Protein AF-A0A0F0FS37-F1 (afdb_monomer)

Nearest PDB structures (foldseek):
  2qpq-assembly3_C  TM=8.243E-01  e=5.360E-07  Bordetella pertussis
  2qpq-assembly2_B  TM=7.880E-01  e=6.839E-07  Bordetella pertussis
  8hk9-assembly2_A  TM=8.208E-01  e=1.705E-06  Piscinibacter sakaiensis
  5oku-assembly1_A  TM=5.698E-01  e=1.792E-07  Rhodopseudomonas palustris CGA009
  7ndr-assembly1_E  TM=8.354E-01  e=5.825E-05  Comamonas sp.

Secondary structure (DSSP, 8-state):
--------------------------------S-SSPEEEEESS-TTSHHHHHHHHHHHHHHHHHSS-EEEEE-TT-HHHHHHHHHHTTS-SEE---HHHHHHHHHTTSS----B-SSS--TT-TTSPBTTTTT-TT------------TT--HHHHHHHHHHHHHHHHSHHHHHHHHHTT-------HHHHHHHHHHHHHHHHHHHHHHT----

Solvent-accessible surface area (backbone atoms only — not comparable to full-atom values): 13361 Å² total; per-residue (Å²): 134,92,84,88,85,80,89,81,86,86,85,89,86,83,90,79,92,79,87,88,79,92,68,82,72,72,72,75,70,73,72,66,65,64,88,62,69,45,35,32,43,32,30,36,56,68,44,36,74,69,37,53,53,46,49,58,48,25,56,55,46,24,72,74,50,76,40,57,47,46,74,44,65,38,62,87,49,36,71,68,48,39,51,50,34,38,61,72,61,79,23,76,43,67,86,71,59,61,56,76,46,44,66,42,38,77,69,70,61,43,80,88,90,50,39,47,32,76,59,61,45,89,72,41,69,88,45,54,18,43,23,80,74,77,39,76,87,43,59,58,72,93,84,85,84,90,84,75,66,92,84,61,55,67,70,59,53,50,53,52,49,53,54,50,54,55,49,63,66,36,66,67,54,44,49,52,35,40,75,49,57,44,80,87,80,89,72,53,74,68,57,49,52,50,48,53,54,53,50,53,52,52,51,55,49,52,30,62,76,68,69,39,50,90,127

Structure (mmCIF, N/CA/C/O backbone):
data_AF-A0A0F0FS37-F1
#
_entry.id   AF-A0A0F0FS37-F1
#
loop_
_atom_site.group_PDB
_atom_site.id
_atom_site.type_symbol
_atom_site.label_atom_id
_atom_site.label_alt_id
_atom_site.label_comp_id
_atom_site.label_asym_id
_atom_site.label_entity_id
_atom_site.label_seq_id
_atom_site.pdbx_PDB_ins_code
_atom_site.Cartn_x
_atom_site.Cartn_y
_atom_site.Cartn_z
_atom_site.occupancy
_atom_site.B_iso_or_equiv
_atom_site.auth_seq_id
_atom_site.auth_comp_id
_atom_site.auth_asym_id
_atom_site.auth_atom_id
_atom_site.pdbx_PDB_model_num
ATOM 1 N N . MET A 1 1 ? -53.326 9.646 -4.430 1.00 34.78 1 MET A N 1
ATOM 2 C CA . MET A 1 1 ? -51.955 9.523 -4.980 1.00 34.78 1 MET A CA 1
ATOM 3 C C . MET A 1 1 ? -51.334 10.909 -5.102 1.00 34.78 1 MET A C 1
ATOM 5 O O . MET A 1 1 ? -51.936 11.754 -5.740 1.00 34.78 1 MET A O 1
ATOM 9 N N . LYS A 1 2 ? -50.158 11.092 -4.477 1.00 40.44 2 LYS A N 1
ATOM 10 C CA . LYS A 1 2 ? -49.139 12.152 -4.655 1.00 40.44 2 LYS A CA 1
ATOM 11 C C . LYS A 1 2 ? -49.605 13.616 -4.756 1.00 40.44 2 LYS A C 1
ATOM 13 O O . LYS A 1 2 ? -50.065 14.031 -5.812 1.00 40.44 2 LYS A O 1
ATOM 18 N N . ARG A 1 3 ? -49.244 14.432 -3.753 1.00 29.77 3 ARG A N 1
ATOM 19 C CA . ARG A 1 3 ? -48.526 15.714 -3.945 1.00 29.77 3 ARG A CA 1
ATOM 20 C C . ARG A 1 3 ? -47.934 16.248 -2.619 1.00 29.77 3 ARG A C 1
ATOM 22 O O . ARG A 1 3 ? -48.368 15.803 -1.563 1.00 29.77 3 ARG A O 1
ATOM 29 N N . PRO A 1 4 ? -46.868 17.068 -2.702 1.00 49.66 4 PRO A N 1
ATOM 30 C CA . PRO A 1 4 ? -45.777 17.177 -1.723 1.00 49.66 4 PRO A CA 1
ATOM 31 C C . PRO A 1 4 ? -45.974 18.349 -0.749 1.00 49.66 4 PRO A C 1
ATOM 33 O O . PRO A 1 4 ? -46.954 19.081 -0.869 1.00 49.66 4 PRO A O 1
ATOM 36 N N . PRO A 1 5 ? -44.963 18.640 0.087 1.00 39.09 5 PRO A N 1
ATOM 37 C CA . PRO A 1 5 ? -44.646 20.044 0.308 1.00 39.09 5 PRO A CA 1
ATOM 38 C C . PRO A 1 5 ? -43.151 20.341 0.147 1.00 39.09 5 PRO A C 1
ATOM 40 O O . PRO A 1 5 ? -42.279 19.607 0.610 1.00 39.09 5 PRO A O 1
ATOM 43 N N . ARG A 1 6 ? -42.862 21.466 -0.512 1.00 35.12 6 ARG A N 1
ATOM 44 C CA . ARG A 1 6 ? -41.609 22.200 -0.349 1.00 35.12 6 ARG A CA 1
ATOM 45 C C . ARG A 1 6 ? -41.921 23.499 0.386 1.00 35.12 6 ARG A C 1
ATOM 47 O O . ARG A 1 6 ? -42.798 24.247 -0.037 1.00 35.12 6 ARG A O 1
ATOM 54 N N . LEU A 1 7 ? -41.181 23.663 1.482 1.00 43.81 7 LEU A N 1
ATOM 55 C CA . LEU A 1 7 ? -40.885 24.856 2.276 1.00 43.81 7 LEU A CA 1
ATOM 56 C C . LEU A 1 7 ? -41.163 26.188 1.586 1.00 43.81 7 LEU A C 1
ATOM 58 O O . LEU A 1 7 ? -40.690 26.358 0.470 1.00 43.81 7 LEU A O 1
ATOM 62 N N . HIS A 1 8 ? -41.720 27.143 2.338 1.00 31.73 8 HIS A N 1
ATOM 63 C CA . HIS A 1 8 ? -41.269 28.540 2.374 1.00 31.73 8 HIS A CA 1
ATOM 64 C C . HIS A 1 8 ? -41.625 29.176 3.737 1.00 31.73 8 HIS A C 1
ATOM 66 O O . HIS A 1 8 ? -42.778 29.112 4.146 1.00 31.73 8 HIS A O 1
ATOM 72 N N . SER A 1 9 ? -40.615 29.810 4.358 1.00 32.06 9 SER A N 1
ATOM 73 C CA . SER A 1 9 ? -40.689 31.084 5.116 1.00 32.06 9 SER A CA 1
ATOM 74 C C . SER A 1 9 ? -41.426 31.074 6.476 1.00 32.06 9 SER A C 1
ATOM 76 O O . SER A 1 9 ? -42.621 30.840 6.520 1.00 32.06 9 SER A O 1
ATOM 78 N N . LEU A 1 10 ? -40.783 31.209 7.648 1.00 29.86 10 LEU A N 1
ATOM 79 C CA . LEU A 1 10 ? -40.004 32.319 8.256 1.00 29.86 10 LEU A CA 1
ATOM 80 C C . LEU A 1 10 ? -40.805 32.995 9.397 1.00 29.86 10 LEU A C 1
ATOM 82 O O . LEU A 1 10 ? -41.924 33.437 9.173 1.00 29.86 10 LEU A O 1
ATOM 86 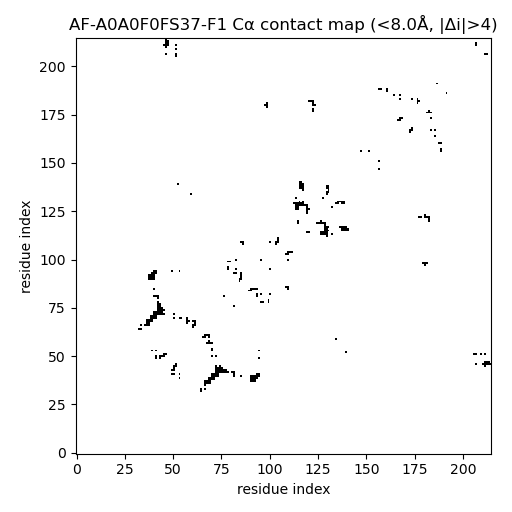N N . LEU A 1 11 ? -40.125 33.156 10.547 1.00 29.52 11 LEU A N 1
ATOM 87 C CA . LEU A 1 11 ? -40.312 34.141 11.641 1.00 29.52 11 LEU A CA 1
ATOM 88 C C . LEU A 1 11 ? -41.424 33.861 12.684 1.00 29.52 11 LEU A C 1
ATOM 90 O O . LEU A 1 11 ? -42.605 33.897 12.380 1.00 29.52 11 LEU A O 1
ATOM 94 N N . VAL A 1 12 ? -41.064 33.393 13.893 1.00 28.39 12 VAL A N 1
ATOM 95 C CA . VAL A 1 12 ? -40.692 34.159 15.119 1.00 28.39 12 VAL A CA 1
ATOM 96 C C . VAL A 1 12 ? -41.909 34.774 15.827 1.00 28.39 12 VAL A C 1
ATOM 98 O O . VAL A 1 12 ? -42.513 35.689 15.288 1.00 28.39 12 VAL A O 1
ATOM 101 N N . SER A 1 13 ? -42.209 34.334 17.062 1.00 29.98 13 SER A N 1
ATOM 102 C CA . SER A 1 13 ? -42.226 35.198 18.266 1.00 29.98 13 SER A CA 1
ATOM 103 C C . SER A 1 13 ? -42.813 34.511 19.519 1.00 29.98 13 SER A C 1
ATOM 105 O O . SER A 1 13 ? -43.893 33.932 19.478 1.00 29.98 13 SER A O 1
ATOM 107 N N . ALA A 1 14 ? -42.091 34.710 20.628 1.00 30.70 14 ALA A N 1
ATOM 108 C CA . ALA A 1 14 ? -42.533 34.865 22.020 1.00 30.70 14 ALA A CA 1
ATOM 109 C C . ALA A 1 14 ? -42.954 33.653 22.886 1.00 30.70 14 ALA A C 1
ATOM 111 O O . ALA A 1 14 ? -44.056 33.120 22.820 1.00 30.70 14 ALA A O 1
ATOM 112 N N . CYS A 1 15 ? -42.036 33.357 23.814 1.00 28.25 15 CYS A N 1
ATOM 113 C CA . CYS A 1 15 ? -42.159 32.697 25.111 1.00 28.25 15 CYS A CA 1
ATOM 114 C C . CYS A 1 15 ? -43.505 32.832 25.848 1.00 28.25 15 CYS A C 1
ATOM 116 O O . CYS A 1 15 ? -43.984 33.939 26.083 1.00 28.25 15 CYS A O 1
ATOM 118 N N . ALA A 1 16 ? -43.953 31.719 26.431 1.00 35.06 16 ALA A N 1
ATOM 119 C CA . ALA A 1 16 ? -44.631 31.706 27.725 1.00 35.06 16 ALA A CA 1
ATOM 120 C C . ALA A 1 16 ? -44.148 30.482 28.524 1.00 35.06 16 ALA A C 1
ATOM 122 O O . ALA A 1 16 ? -44.392 29.337 28.149 1.00 35.06 16 ALA A O 1
ATOM 123 N N . PHE A 1 17 ? -43.405 30.743 29.599 1.00 38.44 17 PHE A N 1
ATOM 124 C CA . PHE A 1 17 ? -42.996 29.755 30.596 1.00 38.44 17 PHE A CA 1
ATOM 125 C C . PHE A 1 17 ? -44.211 29.359 31.446 1.00 38.44 17 PHE A C 1
ATOM 127 O O . PHE A 1 17 ? -44.803 30.221 32.091 1.00 38.44 17 PHE A O 1
ATOM 134 N N . LEU A 1 18 ? -44.516 28.062 31.528 1.00 49.75 18 LEU A N 1
ATOM 135 C CA . LEU A 1 18 ? -45.194 27.472 32.683 1.00 49.75 18 LEU A CA 1
ATOM 136 C C . LEU A 1 18 ? -44.513 26.146 33.048 1.00 49.75 18 LEU A C 1
ATOM 138 O O . LEU A 1 18 ? -44.156 25.348 32.187 1.00 49.75 18 LEU A O 1
ATOM 142 N N . ALA A 1 19 ? -44.260 25.998 34.343 1.00 37.31 19 ALA A N 1
ATOM 143 C CA . ALA A 1 19 ? -43.313 25.085 34.959 1.00 37.31 19 ALA A CA 1
ATOM 144 C C . ALA A 1 19 ? -43.777 23.619 35.066 1.00 37.31 19 ALA A C 1
ATOM 146 O O . ALA A 1 19 ? -44.961 23.314 34.968 1.00 37.31 19 ALA A O 1
ATOM 147 N N . CYS A 1 20 ? -42.804 22.784 35.458 1.00 35.28 20 CYS A N 1
ATOM 148 C CA . CYS A 1 20 ? -42.906 21.479 36.125 1.00 35.28 20 CYS A CA 1
ATOM 149 C C . CYS A 1 20 ? -42.592 20.258 35.243 1.00 35.28 20 CYS A C 1
ATOM 151 O O . CYS A 1 20 ? -43.340 19.893 34.344 1.00 35.28 20 CYS A O 1
ATOM 153 N N . GLY A 1 21 ? -41.461 19.617 35.555 1.00 40.59 21 GLY A N 1
ATOM 154 C CA . GLY A 1 21 ? -41.025 18.360 34.955 1.00 40.59 21 GLY A CA 1
ATOM 155 C C . GLY A 1 21 ? -39.512 18.284 34.790 1.00 40.59 21 GLY A C 1
ATOM 156 O O . GLY A 1 21 ? -39.011 18.246 33.673 1.00 40.59 21 GLY A O 1
ATOM 157 N N . THR A 1 22 ? -38.764 18.278 35.895 1.00 51.47 22 THR A N 1
ATOM 158 C CA . THR A 1 22 ? -37.345 17.904 35.903 1.00 51.47 22 THR A CA 1
ATOM 159 C C . THR A 1 22 ? -37.203 16.428 35.535 1.00 51.47 22 THR A C 1
ATOM 161 O O . THR A 1 22 ? -37.129 15.566 36.406 1.00 51.47 22 THR A O 1
ATOM 164 N N . SER A 1 23 ? -37.134 16.123 34.245 1.00 40.47 23 SER A N 1
ATOM 165 C CA . SER A 1 23 ? -36.342 14.987 33.791 1.00 40.47 23 SER A CA 1
ATOM 166 C C . SER A 1 23 ? -34.961 15.534 33.466 1.00 40.47 23 SER A C 1
ATOM 168 O O . SER A 1 23 ? -34.788 16.215 32.454 1.00 40.47 23 SER A O 1
ATOM 170 N N . LEU A 1 24 ? -33.994 15.265 34.350 1.00 44.25 24 LEU A N 1
ATOM 171 C CA . LEU A 1 24 ? -32.580 15.230 33.989 1.00 44.25 24 LEU A CA 1
ATOM 172 C C . LEU A 1 24 ? -32.488 14.345 32.741 1.00 44.25 24 LEU A C 1
ATOM 174 O O . LEU A 1 24 ? -32.516 13.119 32.830 1.00 44.25 24 LEU A O 1
ATOM 178 N N . GLY A 1 25 ? -32.453 14.968 31.567 1.00 40.88 25 GLY A N 1
ATOM 179 C CA . GLY A 1 25 ? -31.958 14.311 30.380 1.00 40.88 25 GLY A CA 1
ATOM 180 C C . GLY A 1 25 ? -30.497 14.051 30.674 1.00 40.88 25 GLY A C 1
ATOM 181 O O . GLY A 1 25 ? -29.689 14.973 30.602 1.00 40.88 25 GLY A O 1
ATOM 182 N N . ALA A 1 26 ? -30.176 12.825 31.081 1.00 38.22 26 ALA A N 1
ATOM 183 C CA . ALA A 1 26 ? -28.829 12.328 30.941 1.00 38.22 26 ALA A CA 1
ATOM 184 C C . ALA A 1 26 ? -28.475 12.557 29.473 1.00 38.22 26 ALA A C 1
ATOM 186 O O . ALA A 1 26 ? -28.974 11.868 28.581 1.00 38.22 26 ALA A O 1
ATOM 187 N N . THR A 1 27 ? -27.652 13.570 29.210 1.00 43.88 27 THR A N 1
ATOM 188 C CA . THR A 1 27 ? -26.734 13.483 28.094 1.00 43.88 27 THR A CA 1
ATOM 189 C C . THR A 1 27 ? -26.049 12.148 28.321 1.00 43.88 27 THR A C 1
ATOM 191 O O . THR A 1 27 ? -25.322 11.994 29.303 1.00 43.88 27 THR A O 1
ATOM 194 N N . ALA A 1 28 ? -26.405 11.143 27.523 1.00 39.34 28 ALA A N 1
ATOM 195 C CA . ALA A 1 28 ? -25.582 9.964 27.385 1.00 39.34 28 ALA A CA 1
ATOM 196 C C . ALA A 1 28 ? -24.238 10.517 26.923 1.00 39.34 28 ALA A C 1
ATOM 198 O O . ALA A 1 28 ? -24.073 10.860 25.754 1.00 39.34 28 ALA A O 1
ATOM 199 N N . ASP A 1 29 ? -23.362 10.760 27.895 1.00 44.91 29 ASP A N 1
ATOM 200 C CA . ASP A 1 29 ? -21.989 11.147 27.676 1.00 44.91 29 ASP A CA 1
ATOM 201 C C . ASP A 1 29 ? -21.447 9.996 26.848 1.00 44.91 29 ASP A C 1
ATOM 203 O O . ASP A 1 29 ? -21.395 8.852 27.315 1.00 44.91 29 ASP A O 1
ATOM 207 N N . ALA A 1 30 ? -21.268 10.244 25.551 1.00 48.47 30 ALA A N 1
ATOM 208 C CA . ALA A 1 30 ? -20.745 9.239 24.655 1.00 48.47 30 ALA A CA 1
ATOM 209 C C . ALA A 1 30 ? -19.390 8.881 25.248 1.00 48.47 30 ALA A C 1
ATOM 211 O O . ALA A 1 30 ? -18.486 9.716 25.233 1.00 48.47 30 ALA A O 1
ATOM 212 N N . ALA A 1 31 ? -19.302 7.695 25.861 1.00 56.69 31 ALA A N 1
ATOM 213 C CA . ALA A 1 31 ? -18.103 7.285 26.569 1.00 56.69 31 ALA A CA 1
ATOM 214 C C . ALA A 1 31 ? -16.911 7.548 25.642 1.00 56.69 31 ALA A C 1
ATOM 216 O O . ALA A 1 31 ? -17.000 7.181 24.463 1.00 56.69 31 ALA A O 1
ATOM 217 N N . PRO A 1 32 ? -15.855 8.229 26.124 1.00 67.88 32 PRO A N 1
ATOM 218 C CA . PRO A 1 32 ? -14.755 8.647 25.274 1.00 67.88 32 PRO A CA 1
ATOM 219 C C . PRO A 1 32 ? -14.241 7.429 24.510 1.00 67.88 32 PRO A C 1
ATOM 221 O O . PRO A 1 32 ? -13.799 6.439 25.092 1.00 67.88 32 PRO A O 1
ATOM 224 N N . PHE A 1 33 ? -14.413 7.470 23.192 1.00 58.62 33 PHE A N 1
ATOM 225 C CA . PHE A 1 33 ? -13.983 6.401 22.313 1.00 58.62 33 PHE A CA 1
ATOM 226 C C . PHE A 1 33 ? -12.475 6.535 22.089 1.00 58.62 33 PHE A C 1
ATOM 228 O O . PHE A 1 33 ? -12.020 7.636 21.776 1.00 58.62 33 PHE A O 1
ATOM 235 N N . PRO A 1 34 ? -11.701 5.440 22.132 1.00 74.56 34 PRO A N 1
ATOM 236 C CA . PRO A 1 34 ? -12.062 4.074 22.533 1.00 74.5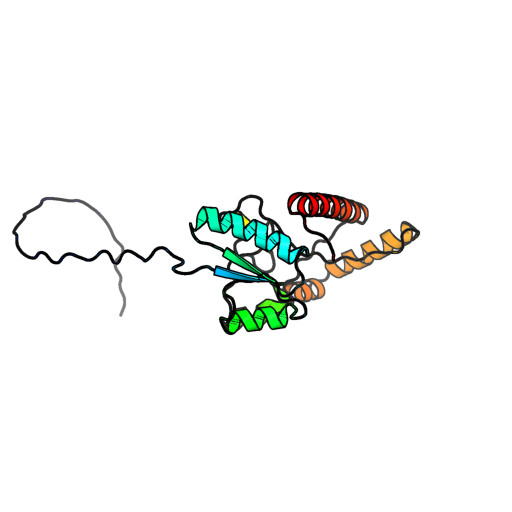6 34 PRO A CA 1
ATOM 237 C C . PRO A 1 34 ? -12.019 3.850 24.061 1.00 74.56 34 PRO A C 1
ATOM 239 O O . PRO A 1 34 ? -11.205 4.433 24.767 1.00 74.56 34 PRO A O 1
ATOM 242 N N . THR A 1 35 ? -12.844 2.933 24.579 1.00 78.12 35 THR A N 1
ATOM 243 C CA . THR A 1 35 ? -12.891 2.602 26.022 1.00 78.12 35 THR A CA 1
ATOM 244 C C . THR A 1 35 ? -11.777 1.655 26.487 1.00 78.12 35 THR A C 1
ATOM 246 O O . THR A 1 35 ? -11.585 1.465 27.687 1.00 78.12 35 THR A O 1
ATOM 249 N N . HIS A 1 36 ? -11.043 1.048 25.550 1.00 81.94 36 HIS A N 1
ATOM 250 C CA . HIS A 1 36 ? -9.913 0.151 25.795 1.00 81.94 36 HIS A CA 1
ATOM 251 C C . HIS A 1 36 ? -8.796 0.408 24.772 1.00 81.94 36 HIS A C 1
ATOM 253 O O . HIS A 1 36 ? -9.087 0.908 23.681 1.00 81.94 36 HIS A O 1
ATOM 259 N N . PRO A 1 37 ? -7.539 0.028 25.077 1.00 84.62 37 PRO A N 1
ATOM 260 C CA . PRO A 1 37 ? -6.442 0.128 24.123 1.00 84.62 37 PRO A CA 1
ATOM 261 C C . PRO A 1 37 ? -6.749 -0.583 22.801 1.00 84.62 37 PRO A C 1
ATOM 263 O O . PRO A 1 37 ? -7.262 -1.705 22.784 1.00 84.62 37 PRO A O 1
ATOM 266 N N . ILE A 1 38 ? -6.398 0.061 21.690 1.00 91.75 38 ILE A N 1
ATOM 267 C CA . ILE A 1 38 ? -6.532 -0.521 20.351 1.00 91.75 38 ILE A CA 1
ATOM 268 C C . ILE A 1 38 ? -5.315 -1.406 20.097 1.00 91.75 38 ILE A C 1
ATOM 270 O O . ILE A 1 38 ? -4.188 -0.920 20.157 1.00 91.75 38 ILE A O 1
ATOM 274 N N . ARG A 1 39 ? -5.519 -2.683 19.763 1.00 94.00 39 ARG A N 1
ATOM 275 C CA . ARG A 1 39 ? -4.439 -3.563 19.297 1.00 94.00 39 ARG A CA 1
ATOM 276 C C . ARG A 1 39 ? -4.328 -3.485 17.783 1.00 94.00 39 ARG A C 1
ATOM 278 O O . ARG A 1 39 ? -5.268 -3.845 17.065 1.00 94.00 39 ARG A O 1
ATOM 285 N N . LEU A 1 40 ? -3.172 -3.023 17.323 1.00 94.44 40 LEU A N 1
ATOM 286 C CA . LEU A 1 40 ? -2.772 -3.002 15.926 1.00 94.44 40 LEU A CA 1
ATOM 287 C C . LEU A 1 40 ? -1.840 -4.191 15.679 1.00 94.44 40 LEU A C 1
ATOM 289 O O . LEU A 1 40 ? -0.706 -4.202 16.155 1.00 94.44 40 LEU A O 1
ATOM 293 N N . VAL A 1 41 ? -2.315 -5.201 14.950 1.00 94.75 41 VAL A N 1
ATOM 294 C CA . VAL A 1 41 ? -1.516 -6.397 14.657 1.00 94.75 41 VAL A CA 1
ATOM 295 C C . VAL A 1 41 ? -0.647 -6.198 13.418 1.00 94.75 41 VAL A C 1
ATOM 297 O O . VAL A 1 41 ? -1.107 -5.750 12.366 1.00 94.75 41 VAL A O 1
ATOM 300 N N . VAL A 1 42 ? 0.618 -6.588 13.540 1.00 94.00 42 VAL A N 1
ATOM 301 C CA . VAL A 1 42 ? 1.597 -6.650 12.455 1.00 94.00 42 VAL A CA 1
ATOM 302 C C . VAL A 1 42 ? 1.991 -8.117 12.294 1.00 94.00 42 VAL A C 1
ATOM 304 O O . VAL A 1 42 ? 2.729 -8.634 13.129 1.00 94.00 42 VAL A O 1
ATOM 307 N N . PRO A 1 43 ? 1.530 -8.833 11.253 1.00 91.75 43 PRO A N 1
ATOM 308 C CA . PRO A 1 43 ? 1.729 -10.282 11.132 1.00 91.75 43 PRO A CA 1
ATOM 309 C C . PRO A 1 43 ? 3.142 -10.673 10.645 1.00 91.75 43 PRO A C 1
ATOM 311 O O . PRO A 1 43 ? 3.329 -11.662 9.934 1.00 91.75 43 PRO A O 1
ATOM 314 N N . PHE A 1 44 ? 4.137 -9.865 11.009 1.00 89.44 44 PHE A N 1
ATOM 315 C CA . PHE A 1 44 ? 5.537 -9.966 10.620 1.00 89.44 44 PHE A CA 1
ATOM 316 C C . PHE A 1 44 ? 6.435 -9.702 11.831 1.00 89.44 44 PHE A C 1
ATOM 318 O O . PHE A 1 44 ? 5.963 -9.275 12.888 1.00 89.44 44 PHE A O 1
ATOM 325 N N . THR A 1 45 ? 7.731 -9.957 11.669 1.00 86.44 45 THR A N 1
ATOM 326 C CA . THR A 1 45 ? 8.749 -9.610 12.665 1.00 86.44 45 THR A CA 1
ATOM 327 C C . THR A 1 45 ? 8.773 -8.108 12.953 1.00 86.44 45 THR A C 1
ATOM 329 O O . THR A 1 45 ? 8.408 -7.279 12.111 1.00 86.44 45 THR A O 1
ATOM 332 N N . SER A 1 46 ? 9.180 -7.759 14.173 1.00 85.69 46 SER A N 1
ATOM 333 C CA . SER A 1 46 ? 9.466 -6.377 14.563 1.00 85.69 46 SER A CA 1
ATOM 334 C C . SER A 1 46 ? 10.624 -5.801 13.745 1.00 85.69 46 SER A C 1
ATOM 336 O O . SER A 1 46 ? 11.437 -6.545 13.202 1.00 85.69 46 SER A O 1
ATOM 338 N N . GLY A 1 47 ? 10.684 -4.474 13.620 1.00 81.88 47 GLY A N 1
ATOM 339 C CA . GLY A 1 47 ? 11.743 -3.784 12.869 1.00 81.88 47 GLY A CA 1
ATOM 340 C C . GLY A 1 47 ? 11.547 -3.751 11.346 1.00 81.88 47 GLY A C 1
ATOM 341 O O . GLY A 1 47 ? 12.194 -2.967 10.656 1.00 81.88 47 GLY A O 1
ATOM 342 N N . GLY A 1 48 ? 10.611 -4.531 10.798 1.00 82.00 48 GLY A N 1
ATOM 343 C CA . GLY A 1 48 ? 10.211 -4.419 9.394 1.00 82.00 48 GLY A CA 1
ATOM 344 C C . GLY A 1 48 ? 9.425 -3.134 9.094 1.00 82.00 48 GLY A C 1
ATOM 345 O O . GLY A 1 48 ? 8.856 -2.504 9.985 1.00 82.00 48 GLY A O 1
ATOM 346 N N . ILE A 1 49 ? 9.307 -2.777 7.809 1.00 79.44 49 ILE A N 1
ATOM 347 C CA . ILE A 1 49 ? 8.571 -1.581 7.345 1.00 79.44 49 ILE A CA 1
ATOM 348 C C . ILE A 1 49 ? 7.150 -1.512 7.935 1.00 79.44 49 ILE A C 1
ATOM 350 O O . ILE A 1 49 ? 6.713 -0.453 8.384 1.00 79.44 49 ILE A O 1
ATOM 354 N N . ALA A 1 50 ? 6.435 -2.640 7.971 1.00 84.12 50 ALA A N 1
ATOM 355 C CA . ALA A 1 50 ? 5.079 -2.703 8.515 1.00 84.12 50 ALA A CA 1
ATOM 356 C C . ALA A 1 50 ? 5.025 -2.371 10.018 1.00 84.12 50 ALA A C 1
ATOM 358 O O . ALA A 1 50 ? 4.101 -1.688 10.459 1.00 84.12 50 ALA A O 1
ATOM 359 N N . ASP A 1 51 ? 6.020 -2.808 10.794 1.00 87.62 51 ASP A N 1
ATOM 360 C CA . ASP A 1 51 ? 6.129 -2.519 12.226 1.00 87.62 51 ASP A CA 1
ATOM 361 C C . ASP A 1 51 ? 6.404 -1.034 12.468 1.00 87.62 51 ASP A C 1
ATOM 363 O O . ASP A 1 51 ? 5.659 -0.354 13.173 1.00 87.62 51 ASP A O 1
ATOM 367 N N . VAL A 1 52 ? 7.420 -0.507 11.789 1.00 84.56 52 VAL A N 1
ATOM 368 C CA . VAL A 1 52 ? 7.827 0.897 11.873 1.00 84.56 52 VAL A CA 1
ATOM 369 C C . VAL A 1 52 ? 6.664 1.835 11.552 1.00 84.56 52 VAL A C 1
ATOM 371 O O . VAL A 1 52 ? 6.370 2.756 12.315 1.00 84.56 52 VAL A O 1
ATOM 374 N N . MET A 1 53 ? 5.934 1.568 10.467 1.00 83.12 53 MET A N 1
ATOM 375 C CA . MET A 1 53 ? 4.769 2.373 10.094 1.00 83.12 53 MET A CA 1
ATOM 376 C C . MET A 1 53 ? 3.621 2.267 11.097 1.00 83.12 53 MET A C 1
ATOM 378 O O . MET A 1 53 ? 2.920 3.254 11.329 1.00 83.12 53 MET A O 1
ATOM 382 N N . SER A 1 54 ? 3.436 1.092 11.698 1.00 89.31 54 SER A N 1
ATOM 383 C CA . SER A 1 54 ? 2.430 0.875 12.738 1.00 89.31 54 SER A CA 1
ATOM 384 C C . SER A 1 54 ? 2.746 1.659 13.998 1.00 89.31 54 SER A C 1
ATOM 386 O O . SER A 1 54 ? 1.841 2.260 14.565 1.00 89.31 54 SER A O 1
ATOM 388 N N . ARG A 1 55 ? 4.020 1.740 14.391 1.00 88.44 55 ARG A N 1
ATOM 389 C CA . ARG A 1 55 ? 4.463 2.528 15.551 1.00 88.44 55 ARG A CA 1
ATOM 390 C C . ARG A 1 55 ? 4.317 4.028 15.314 1.00 88.44 55 ARG A C 1
ATOM 392 O O . ARG A 1 55 ? 3.783 4.725 16.169 1.00 88.44 55 ARG A O 1
ATOM 399 N N . VAL A 1 56 ? 4.700 4.519 14.132 1.00 83.12 56 VAL A N 1
ATOM 400 C CA . VAL A 1 56 ? 4.504 5.934 13.763 1.00 83.12 56 VAL A CA 1
ATOM 401 C C . VAL A 1 56 ? 3.018 6.306 13.769 1.00 83.12 56 VAL A C 1
ATOM 403 O O . VAL A 1 56 ? 2.648 7.349 14.309 1.00 83.12 56 VAL A O 1
ATOM 406 N N . LEU A 1 57 ? 2.153 5.454 13.202 1.00 85.19 57 LEU A N 1
ATOM 407 C CA . LEU A 1 57 ? 0.707 5.675 13.254 1.00 85.19 57 LEU A CA 1
ATOM 408 C C . LEU A 1 57 ? 0.189 5.617 14.698 1.00 85.19 57 LEU A C 1
ATOM 410 O O . LEU A 1 57 ? -0.599 6.474 15.083 1.00 85.19 57 LEU A O 1
ATOM 414 N N . ALA A 1 58 ? 0.620 4.632 15.487 1.00 87.94 58 ALA A N 1
ATOM 415 C CA . ALA A 1 58 ? 0.178 4.439 16.863 1.00 87.94 58 ALA A CA 1
ATOM 416 C C . ALA A 1 58 ? 0.461 5.663 17.744 1.00 87.94 58 ALA A C 1
ATOM 418 O O . ALA A 1 58 ? -0.437 6.102 18.457 1.00 87.94 58 ALA A O 1
ATOM 419 N N . GLU A 1 59 ? 1.651 6.264 17.645 1.00 85.38 59 GLU A N 1
ATOM 420 C CA . GLU A 1 59 ? 1.977 7.490 18.389 1.00 85.38 59 GLU A CA 1
ATOM 421 C C . GLU A 1 59 ? 1.076 8.663 17.979 1.00 85.38 59 GLU A C 1
ATOM 423 O O . GLU A 1 59 ? 0.519 9.355 18.830 1.00 85.38 59 GLU A O 1
ATOM 428 N N . LYS A 1 60 ? 0.836 8.844 16.675 1.00 82.31 60 LYS A N 1
ATOM 429 C CA . LYS A 1 60 ? -0.054 9.904 16.172 1.00 82.31 60 LYS A CA 1
ATOM 430 C C . LYS A 1 60 ? -1.515 9.688 16.569 1.00 82.31 60 LYS A C 1
ATOM 432 O O . LYS A 1 60 ? -2.212 10.634 16.928 1.00 82.31 60 LYS A O 1
ATOM 437 N N . LEU A 1 61 ? -1.989 8.445 16.533 1.00 82.25 61 LEU A N 1
ATOM 438 C CA . LEU A 1 61 ? -3.334 8.098 16.983 1.00 82.25 61 LEU A CA 1
ATOM 439 C C . LEU A 1 61 ? -3.483 8.271 18.490 1.00 82.25 61 LEU A C 1
ATOM 441 O O . LEU A 1 61 ? -4.527 8.727 18.934 1.00 82.25 61 LEU A O 1
ATOM 445 N N . LYS A 1 62 ? -2.449 7.967 19.273 1.00 84.31 62 LYS A N 1
ATOM 446 C CA . LYS A 1 62 ? -2.442 8.207 20.716 1.00 84.31 62 LYS A CA 1
ATOM 447 C C . LYS A 1 62 ? -2.569 9.694 21.044 1.00 84.31 62 LYS A C 1
ATOM 449 O O . LYS A 1 62 ? -3.366 10.041 21.912 1.00 84.31 62 LYS A O 1
ATOM 454 N N . GLU A 1 63 ? -1.855 10.563 20.325 1.00 82.00 63 GLU A N 1
ATOM 455 C CA . GLU A 1 63 ? -2.002 12.025 20.436 1.00 82.00 63 GLU A CA 1
ATOM 456 C C . GLU A 1 63 ? -3.438 12.482 20.116 1.00 82.00 63 GLU A C 1
ATOM 458 O O . GLU A 1 63 ? -3.984 13.330 20.817 1.00 82.00 63 GLU A O 1
ATOM 463 N N . SER A 1 64 ? -4.065 11.905 19.084 1.00 77.69 64 SER A N 1
ATOM 464 C CA . SER A 1 64 ? -5.398 12.320 18.623 1.00 77.69 64 SER A CA 1
ATOM 465 C C . SER A 1 64 ? -6.567 11.717 19.411 1.00 77.69 64 SER A C 1
ATOM 467 O O . SER A 1 64 ? -7.601 12.368 19.535 1.00 77.69 64 SER A O 1
ATOM 469 N N . LEU A 1 65 ? -6.455 10.469 19.869 1.00 80.44 65 LEU A N 1
ATOM 470 C CA . LEU A 1 65 ? -7.530 9.716 20.531 1.00 80.44 65 LEU A CA 1
ATOM 471 C C . LEU A 1 65 ? -7.436 9.787 22.059 1.00 80.44 65 LEU A C 1
ATOM 473 O O . LEU A 1 65 ? -8.370 9.388 22.748 1.00 80.44 65 LEU A O 1
ATOM 477 N N . GLY A 1 66 ? -6.294 10.222 22.603 1.00 79.25 66 GLY A N 1
ATOM 478 C CA . GLY A 1 66 ? -6.029 10.192 24.044 1.00 79.25 66 GLY A CA 1
ATOM 479 C C . GLY A 1 66 ? -5.959 8.774 24.626 1.00 79.25 66 GLY A C 1
ATOM 480 O O . GLY A 1 66 ? -6.028 8.603 25.840 1.00 79.25 66 GLY A O 1
ATOM 481 N N . GLN A 1 67 ? -5.841 7.753 23.772 1.00 82.44 67 GLN A N 1
ATOM 482 C CA . GLN A 1 67 ? -5.870 6.337 24.132 1.00 82.44 67 GLN A CA 1
ATOM 483 C C . GLN A 1 67 ? -4.688 5.594 23.520 1.00 82.44 67 GLN A C 1
ATOM 485 O O . GLN A 1 67 ? -4.200 5.941 22.446 1.00 82.44 67 GLN A O 1
ATOM 490 N N . SER A 1 68 ? -4.217 4.558 24.214 1.00 85.12 68 SER A N 1
ATOM 491 C CA . SER A 1 68 ? -3.064 3.780 23.759 1.00 85.12 68 SER A CA 1
ATOM 492 C C . SER A 1 68 ? -3.411 2.928 22.536 1.00 85.12 68 SER A C 1
ATOM 494 O O . SER A 1 68 ? -4.416 2.211 22.530 1.00 85.12 68 SER A O 1
ATOM 496 N N . VAL A 1 69 ? -2.542 2.965 21.526 1.00 90.81 69 VAL A N 1
ATOM 497 C CA . VAL A 1 69 ? -2.536 2.017 20.409 1.00 90.81 69 VAL A CA 1
ATOM 498 C C . VAL A 1 69 ? -1.331 1.099 20.591 1.00 90.81 69 VAL A C 1
ATOM 500 O O . VAL A 1 69 ? -0.186 1.538 20.519 1.00 90.81 69 VAL A O 1
ATOM 503 N N . VAL A 1 70 ? -1.588 -0.178 20.859 1.00 92.25 70 VAL A N 1
ATOM 504 C CA . VAL A 1 70 ? -0.560 -1.192 21.108 1.00 92.25 70 VAL A CA 1
ATOM 505 C C . VAL A 1 70 ? -0.248 -1.910 19.801 1.00 92.25 70 VAL A C 1
ATOM 507 O O . VAL A 1 70 ? -1.126 -2.538 19.213 1.00 92.25 70 VAL A O 1
ATOM 510 N N . VAL A 1 71 ? 1.004 -1.824 19.348 1.00 93.00 71 VAL A N 1
ATOM 511 C CA . VAL A 1 71 ? 1.489 -2.555 18.169 1.00 93.00 71 VAL A CA 1
ATOM 512 C C . VAL A 1 71 ? 1.952 -3.948 18.592 1.00 93.00 71 VAL A C 1
ATOM 514 O O . VAL A 1 71 ? 2.893 -4.075 19.374 1.00 93.00 71 VAL A O 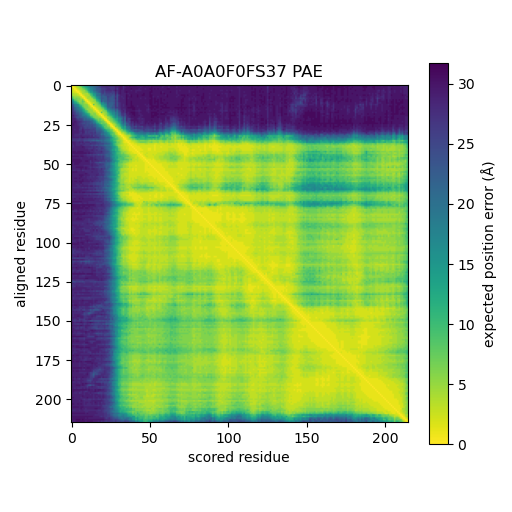1
ATOM 517 N N . GLU A 1 72 ? 1.302 -4.987 18.068 1.00 93.06 72 GLU A N 1
ATOM 518 C CA . GLU A 1 72 ? 1.612 -6.393 18.345 1.00 93.06 72 GLU A CA 1
ATOM 519 C C . GLU A 1 72 ? 2.203 -7.072 17.106 1.00 93.06 72 GLU A C 1
ATOM 521 O O . GLU A 1 72 ? 1.496 -7.332 16.129 1.00 93.06 72 GLU A O 1
ATOM 526 N N . ASN A 1 73 ? 3.492 -7.412 17.150 1.00 92.50 73 ASN A N 1
ATOM 527 C CA . ASN A 1 73 ? 4.122 -8.229 16.115 1.00 92.50 73 ASN A CA 1
ATOM 528 C C . ASN A 1 73 ? 3.764 -9.710 16.311 1.00 92.50 73 ASN A C 1
ATOM 530 O O . ASN A 1 73 ? 3.901 -10.248 17.408 1.00 92.50 73 ASN A O 1
ATOM 534 N N . ARG A 1 74 ? 3.343 -10.388 15.240 1.00 91.38 74 ARG A N 1
ATOM 535 C CA . ARG A 1 74 ? 3.059 -11.834 15.206 1.00 91.38 74 ARG A CA 1
ATOM 536 C C . ARG A 1 74 ? 3.870 -12.489 14.080 1.00 91.38 74 ARG A C 1
ATOM 538 O O . ARG A 1 74 ? 3.333 -12.708 12.992 1.00 91.38 74 ARG A O 1
ATOM 545 N N . PRO A 1 75 ? 5.172 -12.755 14.300 1.00 87.94 75 PRO A N 1
ATOM 546 C CA . PRO A 1 75 ? 6.051 -13.337 13.288 1.00 87.94 75 PRO A CA 1
ATOM 547 C C . PRO A 1 75 ? 5.508 -14.660 12.734 1.00 87.94 75 PRO A C 1
ATOM 549 O O . PRO A 1 75 ? 4.974 -15.477 13.478 1.00 87.94 75 PRO A O 1
ATOM 552 N N . GLY A 1 76 ? 5.655 -14.885 11.426 1.00 84.62 76 GLY A N 1
ATOM 553 C CA . GLY A 1 76 ? 5.254 -16.138 10.771 1.00 84.62 76 GLY A CA 1
ATOM 554 C C . GLY A 1 76 ? 3.759 -16.277 10.459 1.00 84.62 76 GLY A C 1
ATOM 555 O O . GLY A 1 76 ? 3.385 -17.212 9.758 1.00 84.62 76 GLY A O 1
ATOM 556 N N . ALA A 1 77 ? 2.908 -15.348 10.909 1.00 83.38 77 ALA A N 1
ATOM 557 C CA . ALA A 1 77 ? 1.478 -15.362 10.598 1.00 83.38 77 ALA A CA 1
ATOM 558 C C . ALA A 1 77 ? 1.205 -15.010 9.120 1.00 83.38 77 ALA A C 1
ATOM 560 O O . ALA A 1 77 ? 0.414 -15.668 8.443 1.00 83.38 77 ALA A O 1
ATOM 561 N N . GLY A 1 78 ? 1.876 -13.974 8.601 1.00 88.94 78 GLY A N 1
ATOM 562 C CA . GLY A 1 78 ? 1.620 -13.434 7.265 1.00 88.94 78 GLY A CA 1
ATOM 563 C C . GLY A 1 78 ? 0.256 -12.736 7.135 1.00 88.94 78 GLY A C 1
ATOM 564 O O . GLY A 1 78 ? -0.604 -12.799 8.016 1.00 88.94 78 GLY A O 1
ATOM 565 N N . THR A 1 79 ? 0.040 -12.044 6.013 1.00 91.62 79 THR A N 1
ATOM 566 C CA . THR A 1 79 ? -1.120 -11.150 5.824 1.00 91.62 79 THR A CA 1
ATOM 567 C C . THR A 1 79 ? -2.470 -11.846 6.018 1.00 91.62 79 THR A C 1
ATOM 569 O O . THR A 1 79 ? -3.345 -11.295 6.678 1.00 91.62 79 THR A O 1
ATOM 572 N N . MET A 1 80 ? -2.652 -13.062 5.487 1.00 94.12 80 MET A N 1
ATOM 573 C CA . MET A 1 80 ? -3.937 -13.776 5.562 1.00 94.12 80 MET A CA 1
ATOM 574 C C . MET A 1 80 ? -4.309 -14.186 6.990 1.00 94.12 80 MET A C 1
ATOM 576 O O . MET A 1 80 ? -5.466 -14.047 7.381 1.00 94.12 80 MET A O 1
ATOM 580 N N . GLN A 1 81 ? -3.344 -14.656 7.784 1.00 93.69 81 GLN A N 1
ATOM 581 C CA . GLN A 1 81 ? -3.604 -14.985 9.184 1.00 93.69 81 GLN A CA 1
ATOM 582 C C . GLN A 1 81 ? -3.877 -13.720 10.004 1.00 93.69 81 GLN A C 1
ATOM 584 O O . GLN A 1 81 ? -4.802 -13.717 10.809 1.00 93.69 81 GLN A O 1
ATOM 589 N N . GLY A 1 82 ? -3.143 -12.630 9.749 1.00 94.62 82 GLY A N 1
ATOM 590 C CA . GLY A 1 82 ? -3.423 -11.332 10.370 1.00 94.62 82 GLY A CA 1
ATOM 591 C C . GLY A 1 82 ? -4.843 -10.834 10.078 1.00 94.62 82 GLY A C 1
ATOM 592 O O . GLY A 1 82 ? -5.543 -10.404 10.991 1.00 94.62 82 GLY A O 1
ATOM 593 N N . LEU A 1 83 ? -5.312 -10.968 8.831 1.00 96.44 83 LEU A N 1
ATOM 594 C CA . LEU A 1 83 ? -6.692 -10.629 8.457 1.00 96.44 83 LEU A CA 1
ATOM 595 C C . LEU A 1 83 ? -7.707 -11.476 9.233 1.00 96.44 83 LEU A C 1
ATOM 597 O O . LEU A 1 83 ? -8.681 -10.934 9.752 1.00 96.44 83 LEU A O 1
ATOM 601 N N . ASN A 1 84 ? -7.468 -12.783 9.360 1.00 95.81 84 ASN A N 1
ATOM 602 C CA . ASN A 1 84 ? -8.329 -13.664 10.151 1.00 95.81 84 ASN A CA 1
ATOM 603 C C . ASN A 1 84 ? -8.349 -13.282 11.638 1.00 95.81 84 ASN A C 1
ATOM 605 O O . ASN A 1 84 ? -9.413 -13.325 12.250 1.00 95.81 84 ASN A O 1
ATOM 609 N N . ASP A 1 85 ? -7.217 -12.865 12.206 1.00 95.12 85 ASP A N 1
ATOM 610 C CA . ASP A 1 85 ? -7.142 -12.399 13.594 1.00 95.12 85 ASP A CA 1
ATOM 611 C C . ASP A 1 85 ? -7.985 -11.141 13.830 1.00 95.12 85 ASP A C 1
ATOM 613 O O . ASP A 1 85 ? -8.643 -11.029 14.866 1.00 95.12 85 ASP A O 1
ATOM 617 N N . VAL A 1 86 ? -8.010 -10.211 12.870 1.00 96.75 86 VAL A N 1
ATOM 618 C CA . VAL A 1 86 ? -8.873 -9.023 12.954 1.00 96.75 86 VAL A CA 1
ATOM 619 C C . VAL A 1 86 ? -10.344 -9.408 12.810 1.00 96.75 86 VAL A C 1
ATOM 621 O O . VAL A 1 86 ? -11.173 -8.972 13.605 1.00 96.75 86 VAL A O 1
ATOM 624 N N . VAL A 1 87 ? -10.677 -10.287 11.859 1.00 97.00 87 VAL A N 1
ATOM 625 C CA . VAL A 1 87 ? -12.050 -10.797 11.682 1.00 97.00 87 VAL A CA 1
ATOM 626 C C . VAL A 1 87 ? -12.553 -11.522 12.934 1.00 97.00 87 VAL A C 1
ATOM 628 O O . VAL A 1 87 ? -13.725 -11.401 13.282 1.00 97.00 87 VAL A O 1
ATOM 631 N N . ALA A 1 88 ? -11.682 -12.263 13.621 1.00 95.75 88 ALA A N 1
ATOM 632 C CA . ALA A 1 88 ? -12.005 -12.972 14.857 1.00 95.75 88 ALA A CA 1
ATOM 633 C C . ALA A 1 88 ? -12.032 -12.064 16.104 1.00 95.75 88 ALA A C 1
ATOM 635 O O . ALA A 1 88 ? -12.428 -12.515 17.177 1.00 95.75 88 ALA A O 1
ATOM 636 N N . GLY A 1 89 ? -11.603 -10.800 15.998 1.00 94.12 89 GLY A N 1
ATOM 637 C CA . GLY A 1 89 ? -11.519 -9.866 17.126 1.00 94.12 89 GLY A CA 1
ATOM 638 C C . GLY A 1 89 ? -10.304 -10.074 18.042 1.00 94.12 89 GLY A C 1
ATOM 639 O O . GLY A 1 89 ? -10.217 -9.467 19.114 1.00 94.12 89 GLY A O 1
ATOM 640 N N . HIS A 1 90 ? -9.330 -10.896 17.635 1.00 93.88 90 HIS A N 1
ATOM 641 C CA . HIS A 1 90 ? -8.060 -11.067 18.351 1.00 93.88 90 HIS A CA 1
ATOM 642 C C . HIS A 1 90 ? -7.175 -9.813 18.288 1.00 93.88 90 HIS A C 1
ATOM 644 O O . HIS A 1 90 ? -6.296 -9.640 19.131 1.00 93.88 90 HIS A O 1
ATOM 650 N N . ALA A 1 91 ? -7.405 -8.951 17.300 1.00 93.75 91 ALA A N 1
ATOM 651 C CA . ALA A 1 91 ? -6.862 -7.604 17.175 1.00 93.75 91 ALA A CA 1
ATOM 652 C C . ALA A 1 91 ? -7.931 -6.701 16.543 1.00 93.75 91 ALA A C 1
ATOM 654 O O . ALA A 1 91 ? -8.871 -7.198 15.928 1.00 93.75 91 ALA A O 1
ATOM 655 N N . GLN A 1 92 ? -7.820 -5.384 16.715 1.00 92.94 92 GLN A N 1
ATOM 656 C CA . GLN A 1 92 ? -8.836 -4.450 16.217 1.00 92.94 92 GLN A CA 1
ATOM 657 C C . GLN A 1 92 ? -8.466 -3.839 14.865 1.00 92.94 92 GLN A C 1
ATOM 659 O O . GLN A 1 92 ? -9.350 -3.546 14.064 1.00 92.94 92 GLN A O 1
ATOM 664 N N . VAL A 1 93 ? -7.174 -3.626 14.610 1.00 93.62 93 VAL A N 1
ATOM 665 C CA . VAL A 1 93 ? -6.689 -2.925 13.415 1.00 93.62 93 VAL A CA 1
ATOM 666 C C . VAL A 1 93 ? -5.470 -3.648 12.849 1.00 93.62 93 VAL A C 1
ATOM 668 O O . VAL A 1 93 ? -4.687 -4.238 13.589 1.00 93.62 93 VAL A O 1
ATOM 671 N N . MET A 1 94 ? -5.287 -3.582 11.534 1.00 93.25 94 MET A N 1
ATOM 672 C CA . MET A 1 94 ? -4.040 -3.953 10.869 1.00 93.25 94 MET A CA 1
ATOM 673 C C . MET A 1 94 ? -3.852 -3.128 9.598 1.00 93.25 94 MET A C 1
ATOM 675 O O . MET A 1 94 ? -4.821 -2.619 9.032 1.00 93.25 94 MET A O 1
ATOM 679 N N . PHE A 1 95 ? -2.620 -3.079 9.100 1.00 91.94 95 PHE A N 1
ATOM 680 C CA . PHE A 1 95 ? -2.368 -2.744 7.702 1.00 91.94 95 PHE A CA 1
ATOM 681 C C . PHE A 1 95 ? -2.383 -4.010 6.850 1.00 91.94 95 PHE A C 1
ATOM 683 O O . PHE A 1 95 ? -1.809 -5.030 7.231 1.00 91.94 95 PHE A O 1
ATOM 690 N N . ALA A 1 96 ? -3.018 -3.934 5.685 1.00 90.88 96 ALA A N 1
ATOM 691 C CA . ALA A 1 96 ? -3.079 -5.024 4.724 1.00 90.88 96 ALA A CA 1
ATOM 692 C C . ALA A 1 96 ? -3.007 -4.476 3.298 1.00 90.88 96 ALA A C 1
ATOM 694 O O . ALA A 1 96 ? -3.503 -3.381 3.023 1.00 90.88 96 ALA A O 1
ATOM 695 N N . ASP A 1 97 ? -2.453 -5.271 2.384 1.00 88.88 97 ASP A N 1
ATOM 696 C CA . ASP A 1 97 ? -2.594 -5.002 0.958 1.00 88.88 97 ASP A CA 1
ATOM 697 C C . ASP A 1 97 ? -4.071 -5.073 0.566 1.00 88.88 97 ASP A C 1
ATOM 699 O O . ASP A 1 97 ? -4.784 -6.024 0.907 1.00 88.88 97 ASP A O 1
ATOM 703 N N . LEU A 1 98 ? -4.527 -4.078 -0.195 1.00 88.31 98 LEU A N 1
ATOM 704 C CA . LEU A 1 98 ? -5.929 -3.967 -0.588 1.00 88.31 98 LEU A CA 1
ATOM 705 C C . LEU A 1 98 ? -6.417 -5.213 -1.339 1.00 88.31 98 LEU A C 1
ATOM 707 O O . LEU A 1 98 ? -7.525 -5.681 -1.094 1.00 88.31 98 LEU A O 1
ATOM 711 N N . ALA A 1 99 ? -5.573 -5.786 -2.200 1.00 87.69 99 ALA A N 1
ATOM 712 C CA . ALA A 1 99 ? -5.878 -7.015 -2.925 1.00 87.69 99 ALA A CA 1
ATOM 713 C C . ALA A 1 99 ? -6.222 -8.189 -1.989 1.00 87.69 99 ALA A C 1
ATOM 715 O O . ALA A 1 99 ? -7.157 -8.938 -2.263 1.00 87.69 99 ALA A O 1
ATOM 716 N N . ALA A 1 100 ? -5.505 -8.327 -0.868 1.00 91.12 100 ALA A N 1
ATOM 717 C CA . ALA A 1 100 ? -5.729 -9.398 0.101 1.00 91.12 100 ALA A CA 1
ATOM 718 C C . ALA A 1 100 ? -6.983 -9.150 0.957 1.00 91.12 100 ALA A C 1
ATOM 720 O O . ALA A 1 100 ? -7.745 -10.074 1.239 1.00 91.12 100 ALA A O 1
ATOM 721 N N . ALA A 1 101 ? -7.221 -7.897 1.350 1.00 93.38 101 ALA A N 1
ATOM 722 C CA . ALA A 1 101 ? -8.348 -7.536 2.208 1.00 93.38 101 ALA A CA 1
ATOM 723 C C . ALA A 1 101 ? -9.694 -7.458 1.459 1.00 93.38 101 ALA A C 1
ATOM 725 O O . ALA A 1 101 ? -10.752 -7.561 2.083 1.00 93.38 101 ALA A O 1
ATOM 726 N N . ASP A 1 102 ? -9.681 -7.292 0.133 1.00 92.19 102 ASP A N 1
ATOM 727 C CA . ASP A 1 102 ? -10.872 -6.963 -0.659 1.00 92.19 102 ASP A CA 1
ATOM 728 C C . ASP A 1 102 ? -12.034 -7.952 -0.477 1.00 92.19 102 ASP A C 1
ATOM 730 O O . ASP A 1 102 ? -13.182 -7.540 -0.314 1.00 92.19 102 ASP A O 1
ATOM 734 N N . ALA A 1 103 ? -11.752 -9.257 -0.445 1.00 92.62 103 ALA A N 1
ATOM 735 C CA . ALA A 1 103 ? -12.788 -10.273 -0.259 1.00 92.62 103 ALA A CA 1
ATOM 736 C C . ALA A 1 103 ? -13.489 -10.151 1.108 1.00 92.62 103 ALA A C 1
ATOM 738 O O . ALA A 1 103 ? -14.711 -10.272 1.192 1.00 92.62 103 ALA A O 1
ATOM 739 N N . PHE A 1 104 ? -12.737 -9.857 2.171 1.00 96.25 104 PHE A N 1
ATOM 740 C CA . PHE A 1 104 ? -13.287 -9.665 3.514 1.00 96.25 104 PHE A CA 1
ATOM 741 C C . PHE A 1 104 ? -14.108 -8.378 3.614 1.00 96.25 104 PHE A C 1
ATOM 743 O O . PHE A 1 104 ? -15.160 -8.370 4.252 1.00 96.25 104 PHE A O 1
ATOM 750 N N . ILE A 1 105 ? -13.659 -7.315 2.943 1.00 94.88 105 ILE A N 1
ATOM 751 C CA . ILE A 1 105 ? -14.350 -6.022 2.906 1.00 94.88 105 ILE A CA 1
ATOM 752 C C . ILE A 1 105 ? -15.668 -6.142 2.136 1.00 94.88 105 ILE A C 1
ATOM 754 O O . ILE A 1 105 ? -16.715 -5.735 2.632 1.00 94.88 105 ILE A O 1
ATOM 758 N N . LYS A 1 106 ? -15.652 -6.776 0.958 1.00 92.44 106 LYS A N 1
ATOM 759 C CA . LYS A 1 106 ? -16.865 -7.055 0.169 1.00 92.44 106 LYS A CA 1
ATOM 760 C C . LYS A 1 106 ? -17.861 -7.940 0.915 1.00 92.44 106 LYS A C 1
ATOM 762 O O . LYS A 1 106 ? -19.063 -7.757 0.763 1.00 92.44 106 LYS A O 1
ATOM 767 N N . ALA A 1 107 ? -17.368 -8.869 1.732 1.00 96.75 107 ALA A N 1
ATOM 768 C CA . ALA A 1 107 ? -18.196 -9.712 2.587 1.00 96.75 107 ALA A CA 1
ATOM 769 C C . ALA A 1 107 ? -18.704 -9.002 3.860 1.00 96.75 107 ALA A C 1
ATOM 771 O O . ALA A 1 107 ? -19.386 -9.636 4.662 1.00 96.75 107 ALA A O 1
ATOM 772 N N . GLY A 1 108 ? -18.353 -7.730 4.085 1.00 96.56 108 GLY A N 1
ATOM 773 C CA . GLY A 1 108 ? -18.742 -6.973 5.280 1.00 96.56 108 GLY A CA 1
ATOM 774 C C . GLY A 1 108 ? -18.066 -7.441 6.572 1.00 96.56 108 GLY A C 1
ATOM 775 O O . GLY A 1 108 ? -18.508 -7.072 7.655 1.00 96.56 108 GLY A O 1
ATOM 776 N N . LYS A 1 109 ? -17.009 -8.260 6.479 1.00 97.31 109 LYS A N 1
ATOM 777 C CA . LYS A 1 109 ? -16.264 -8.774 7.641 1.00 97.31 109 LYS A CA 1
ATOM 778 C C . LYS A 1 109 ? -15.207 -7.798 8.146 1.00 97.31 109 LYS A C 1
ATOM 780 O O . LYS A 1 109 ? -14.792 -7.901 9.292 1.00 97.31 109 LYS A O 1
ATOM 785 N N . LEU A 1 110 ? -14.752 -6.891 7.284 1.00 97.00 110 LEU A N 1
ATOM 786 C CA . LEU A 1 110 ? -13.780 -5.854 7.610 1.00 97.00 110 LEU A CA 1
ATOM 787 C C . LEU A 1 110 ? -14.253 -4.509 7.069 1.00 97.00 110 LEU A C 1
ATOM 789 O O . LEU A 1 110 ? -14.811 -4.429 5.973 1.00 97.00 110 LEU A O 1
ATOM 793 N N . THR A 1 111 ? -13.949 -3.452 7.812 1.00 94.19 111 THR A N 1
ATOM 794 C CA . THR A 1 111 ? -14.174 -2.070 7.389 1.00 94.19 111 THR A CA 1
ATOM 795 C C . THR A 1 111 ? -12.838 -1.445 7.016 1.00 94.19 111 THR A C 1
ATOM 797 O O . THR A 1 111 ? -11.910 -1.425 7.823 1.00 94.19 111 THR A O 1
ATOM 800 N N . ALA A 1 112 ? -12.733 -0.914 5.798 1.00 92.44 112 ALA A N 1
ATOM 801 C CA . ALA A 1 112 ? -11.571 -0.128 5.402 1.00 92.44 112 ALA A CA 1
ATOM 802 C C . ALA A 1 112 ? -11.611 1.242 6.092 1.00 92.44 112 ALA A C 1
ATOM 804 O O . ALA A 1 112 ? -12.537 2.016 5.863 1.00 92.44 112 ALA A O 1
ATOM 805 N N . LEU A 1 113 ? -10.606 1.537 6.919 1.00 90.94 113 LEU A N 1
ATOM 806 C CA . LEU A 1 113 ? -10.507 2.820 7.628 1.00 90.94 113 LEU A CA 1
ATOM 807 C C . LEU A 1 113 ? -9.894 3.932 6.765 1.00 90.94 113 LEU A C 1
ATOM 809 O O . LEU A 1 113 ? -10.183 5.105 6.973 1.00 90.94 113 LEU A O 1
ATOM 813 N N . GLY A 1 114 ? -9.059 3.576 5.790 1.00 91.25 114 GLY A N 1
ATOM 814 C CA . GLY A 1 114 ? -8.449 4.525 4.866 1.00 91.25 114 GLY A CA 1
ATOM 815 C C . GLY A 1 114 ? -7.323 3.899 4.055 1.00 91.25 114 GLY A C 1
ATOM 816 O O . GLY A 1 114 ? -6.759 2.870 4.428 1.00 91.25 114 GLY A O 1
ATOM 817 N N . LEU A 1 115 ? -6.996 4.527 2.930 1.00 92.31 115 LEU A N 1
ATOM 818 C CA . LEU A 1 115 ? -5.841 4.162 2.116 1.00 92.31 115 LEU A CA 1
ATOM 819 C C . LEU A 1 115 ? -4.563 4.753 2.716 1.00 92.31 115 LEU A C 1
ATOM 821 O O . LEU A 1 115 ? -4.523 5.915 3.116 1.00 92.31 115 LEU A O 1
ATOM 825 N N . THR A 1 116 ? -3.488 3.973 2.736 1.00 90.44 116 THR A N 1
ATOM 826 C CA . THR A 1 116 ? -2.171 4.435 3.197 1.00 90.44 116 THR A CA 1
ATOM 827 C C . THR A 1 116 ? -1.417 5.234 2.129 1.00 90.44 116 THR A C 1
ATOM 829 O O . THR A 1 116 ? -0.361 5.795 2.415 1.00 90.44 116 THR A O 1
ATOM 832 N N . SER A 1 117 ? -1.930 5.299 0.897 1.00 88.81 117 SER A N 1
ATOM 833 C CA . SER A 1 117 ? -1.357 6.082 -0.195 1.00 88.81 117 SER A CA 1
ATOM 834 C C . SER A 1 117 ? -1.479 7.586 0.052 1.00 88.81 117 SER A C 1
ATOM 836 O O . SER A 1 117 ? -2.408 8.058 0.702 1.00 88.81 117 SER A O 1
ATOM 838 N N . ALA A 1 118 ? -0.547 8.365 -0.502 1.00 87.50 118 ALA A N 1
ATOM 839 C CA . ALA A 1 118 ? -0.593 9.826 -0.394 1.00 87.50 118 ALA A CA 1
ATOM 840 C C . ALA A 1 118 ? -1.825 10.425 -1.099 1.00 87.50 118 ALA A C 1
ATOM 842 O O . ALA A 1 118 ? -2.373 11.431 -0.657 1.00 87.50 118 ALA A O 1
ATOM 843 N N . GLN A 1 119 ? -2.245 9.800 -2.202 1.00 87.88 119 GLN A N 1
ATOM 844 C CA . GLN A 1 119 ? -3.390 10.204 -3.016 1.00 87.88 119 GLN A CA 1
ATOM 845 C C . GLN A 1 119 ? -4.427 9.077 -3.072 1.00 87.88 119 GLN A C 1
ATOM 847 O O . GLN A 1 119 ? -4.039 7.909 -2.946 1.00 87.88 119 GLN A O 1
ATOM 852 N N . PRO A 1 120 ? -5.722 9.390 -3.270 1.00 89.56 120 PRO A N 1
ATOM 853 C CA . PRO A 1 120 ? -6.745 8.372 -3.474 1.00 89.56 120 PRO A CA 1
ATOM 854 C C . PRO A 1 120 ? -6.375 7.430 -4.621 1.00 89.56 120 PRO A C 1
ATOM 856 O O . PRO A 1 120 ? -5.841 7.858 -5.647 1.00 89.56 120 PRO A O 1
ATOM 859 N N . SER A 1 121 ? -6.675 6.147 -4.450 1.00 87.50 121 SER A N 1
ATOM 860 C CA . SER A 1 121 ? -6.462 5.148 -5.493 1.00 87.50 121 SER A CA 1
ATOM 861 C C . SER A 1 121 ? -7.482 5.353 -6.620 1.00 87.50 121 SER A C 1
ATOM 863 O O . SER A 1 121 ? -8.682 5.385 -6.339 1.00 87.50 121 SER A O 1
ATOM 865 N N . PRO A 1 122 ? -7.071 5.428 -7.899 1.00 86.38 122 PRO A N 1
ATOM 866 C CA . PRO A 1 122 ? -8.004 5.410 -9.025 1.00 86.38 122 PRO A CA 1
ATOM 867 C C . PRO A 1 122 ? -8.898 4.163 -9.053 1.00 86.38 122 PRO A C 1
ATOM 869 O O . PRO A 1 122 ? -10.012 4.223 -9.570 1.00 86.38 122 PRO A O 1
ATOM 872 N N . SER A 1 123 ? -8.434 3.049 -8.477 1.00 85.44 123 SER A N 1
ATOM 873 C CA . SER A 1 123 ? -9.211 1.813 -8.323 1.00 85.44 123 SER A CA 1
ATOM 874 C C . SER A 1 123 ? -10.213 1.877 -7.154 1.00 85.44 123 SER A C 1
ATOM 876 O O . SER A 1 123 ? -11.125 1.052 -7.078 1.00 85.44 123 SER A O 1
ATOM 878 N N . ARG A 1 124 ? -10.072 2.856 -6.243 1.00 86.75 124 ARG A N 1
ATOM 879 C CA . ARG A 1 124 ? -10.952 3.124 -5.085 1.00 86.75 124 ARG A CA 1
ATOM 880 C C . ARG A 1 124 ? -11.155 4.632 -4.852 1.00 86.75 124 ARG A C 1
ATOM 882 O O . ARG A 1 124 ? -10.825 5.130 -3.774 1.00 86.75 124 ARG A O 1
ATOM 889 N N . PRO A 1 125 ? -11.715 5.381 -5.818 1.00 85.50 125 PRO A N 1
ATOM 890 C CA . PRO A 1 125 ? -11.813 6.840 -5.720 1.00 85.50 125 PRO A CA 1
ATOM 891 C C . PRO A 1 125 ? -12.710 7.313 -4.568 1.00 85.50 125 PRO A C 1
ATOM 893 O O . PRO A 1 125 ? -12.604 8.449 -4.120 1.00 85.50 125 PRO A O 1
ATOM 896 N N . GLN A 1 126 ? -13.600 6.445 -4.088 1.00 87.94 126 GLN A N 1
ATOM 897 C CA . GLN A 1 126 ? -14.506 6.710 -2.979 1.00 87.94 126 GLN A CA 1
ATOM 898 C C . GLN A 1 126 ? -13.866 6.520 -1.597 1.00 87.94 126 GLN A C 1
ATOM 900 O O . GLN A 1 126 ? -14.517 6.793 -0.592 1.00 87.94 126 GLN A O 1
ATOM 905 N N . TRP A 1 127 ? -12.633 6.012 -1.517 1.00 89.38 127 TRP A N 1
ATOM 906 C CA . TRP A 1 127 ? -11.938 5.817 -0.245 1.00 89.38 127 TRP A CA 1
ATOM 907 C C . TRP A 1 127 ? -11.010 6.990 0.056 1.00 89.38 127 TRP A C 1
ATOM 909 O O . TRP A 1 127 ? -10.223 7.418 -0.787 1.00 89.38 127 TRP A O 1
ATOM 919 N N . GLN A 1 128 ? -11.088 7.481 1.290 1.00 91.81 128 GLN A N 1
ATOM 920 C CA . GLN A 1 128 ? -10.218 8.533 1.806 1.00 91.81 128 GLN A CA 1
ATOM 921 C C . GLN A 1 128 ? -8.831 7.970 2.147 1.00 91.81 128 GLN A C 1
ATOM 923 O O . GLN A 1 128 ? -8.696 6.799 2.514 1.00 91.81 128 GLN A O 1
ATOM 928 N N . THR A 1 129 ? -7.790 8.798 2.050 1.00 92.56 129 THR A N 1
ATOM 929 C CA . THR A 1 129 ? -6.453 8.435 2.542 1.00 92.56 129 THR A CA 1
ATOM 930 C C . THR A 1 129 ? -6.293 8.757 4.028 1.00 92.56 129 THR A C 1
ATOM 932 O O . THR A 1 129 ? -6.942 9.659 4.553 1.00 92.56 129 THR A O 1
ATOM 935 N N . ILE A 1 130 ? -5.369 8.084 4.714 1.00 90.25 130 ILE A N 1
ATOM 936 C CA . ILE A 1 130 ? -5.006 8.409 6.105 1.00 90.25 130 ILE A CA 1
ATOM 937 C C . ILE A 1 130 ? -4.505 9.859 6.213 1.00 90.25 130 ILE A C 1
ATOM 939 O O . ILE A 1 130 ? -4.807 10.551 7.185 1.00 90.25 130 ILE A O 1
ATOM 943 N N . ALA A 1 131 ? -3.817 10.355 5.178 1.00 88.50 131 ALA A N 1
ATOM 944 C CA . ALA A 1 131 ? -3.389 11.748 5.120 1.00 88.50 131 ALA A CA 1
ATOM 945 C C . ALA A 1 131 ? -4.561 12.732 5.168 1.00 88.50 131 ALA A C 1
ATOM 947 O O . ALA A 1 131 ? -4.510 13.734 5.879 1.00 88.50 131 ALA A O 1
ATOM 948 N N . GLN A 1 132 ? -5.630 12.430 4.434 1.00 89.75 132 GLN A N 1
ATOM 949 C CA . GLN A 1 132 ? -6.852 13.228 4.420 1.00 89.75 132 GLN A CA 1
ATOM 950 C C . GLN A 1 132 ? -7.688 13.037 5.692 1.00 89.75 132 GLN A C 1
ATOM 952 O O . GLN A 1 132 ? -8.475 13.918 6.024 1.00 89.75 132 GLN A O 1
ATOM 957 N N . ALA A 1 133 ? -7.545 11.904 6.382 1.00 84.81 133 ALA A N 1
ATOM 958 C CA . ALA A 1 133 ? -8.314 11.547 7.574 1.00 84.81 133 ALA A CA 1
ATOM 959 C C . ALA A 1 133 ? -7.744 12.123 8.886 1.00 84.81 133 ALA A C 1
ATOM 961 O O . ALA A 1 133 ? -8.222 11.771 9.961 1.00 84.81 133 ALA A O 1
ATOM 962 N N . GLY A 1 134 ? -6.741 13.005 8.814 1.00 80.75 134 GLY A N 1
ATOM 963 C CA . GLY A 1 134 ? -6.212 13.717 9.984 1.00 80.75 134 GLY A CA 1
ATOM 964 C C . GLY A 1 134 ? -4.725 13.511 10.261 1.00 80.75 134 GLY A C 1
ATOM 965 O O . GLY A 1 134 ? -4.224 14.076 11.228 1.00 80.75 134 GLY A O 1
ATOM 966 N N . LEU A 1 135 ? -3.991 12.776 9.414 1.00 81.94 135 LEU A N 1
ATOM 967 C CA . LEU A 1 135 ? -2.528 12.662 9.512 1.00 81.94 135 LEU A CA 1
ATOM 968 C C . LEU A 1 135 ? -1.808 13.239 8.274 1.00 81.94 135 LEU A C 1
ATOM 970 O O . LEU A 1 135 ? -1.223 12.478 7.495 1.00 81.94 135 LEU A O 1
ATOM 974 N N . PRO A 1 136 ? -1.808 14.572 8.066 1.00 84.31 136 PRO A N 1
ATOM 975 C CA . PRO A 1 136 ? -1.130 15.192 6.931 1.00 84.31 136 PRO A CA 1
ATOM 976 C C . PRO A 1 136 ? 0.320 14.713 6.782 1.00 84.31 136 PRO A C 1
ATOM 978 O O . PRO A 1 136 ? 1.067 14.634 7.754 1.00 84.31 136 PRO A O 1
ATOM 981 N N . GLY A 1 137 ? 0.720 14.385 5.552 1.00 83.19 137 GLY A N 1
ATOM 982 C CA . GLY A 1 137 ? 2.058 13.861 5.251 1.00 83.19 137 GLY A CA 1
ATOM 983 C C . GLY A 1 137 ? 2.225 12.349 5.451 1.00 83.19 137 GLY A C 1
ATOM 984 O O . GLY A 1 137 ? 3.246 11.804 5.031 1.00 83.19 137 GLY A O 1
ATOM 985 N N . TYR A 1 138 ? 1.234 11.645 6.014 1.00 84.06 138 TYR A N 1
ATOM 986 C CA . TYR A 1 138 ? 1.263 10.185 6.080 1.00 84.06 138 TYR A CA 1
ATOM 987 C C . TYR A 1 138 ? 1.160 9.575 4.679 1.00 84.06 138 TYR A C 1
ATOM 989 O O . TYR A 1 138 ? 0.187 9.785 3.957 1.00 84.06 138 TYR A O 1
ATOM 997 N N . ALA A 1 139 ? 2.150 8.772 4.305 1.00 86.06 139 ALA A N 1
ATOM 998 C CA . ALA A 1 139 ? 2.101 7.975 3.090 1.00 86.06 139 ALA A CA 1
ATOM 999 C C . ALA A 1 139 ? 2.958 6.725 3.261 1.00 86.06 139 ALA A C 1
ATOM 1001 O O . ALA A 1 139 ? 4.138 6.825 3.598 1.00 86.06 139 ALA A O 1
ATOM 1002 N N . SER A 1 140 ? 2.380 5.560 2.995 1.00 84.25 140 SER A N 1
ATOM 1003 C CA . SER A 1 140 ? 3.077 4.282 2.905 1.00 84.25 140 SER A CA 1
ATOM 1004 C C . SER A 1 140 ? 2.385 3.436 1.851 1.00 84.25 140 SER A C 1
ATOM 1006 O O . SER A 1 140 ? 1.210 3.108 1.972 1.00 84.25 140 SER A O 1
ATOM 1008 N N . THR A 1 141 ? 3.071 3.144 0.755 1.00 82.12 141 THR A N 1
ATOM 1009 C CA . THR A 1 141 ? 2.516 2.331 -0.330 1.00 82.12 141 THR A CA 1
ATOM 1010 C C . THR A 1 141 ? 3.555 1.299 -0.713 1.00 82.12 141 THR A C 1
ATOM 1012 O O . THR A 1 141 ? 4.714 1.648 -0.926 1.00 82.12 141 THR A O 1
ATOM 1015 N N . SER A 1 142 ? 3.142 0.037 -0.787 1.00 82.31 142 SER A N 1
ATOM 1016 C CA . SER A 1 142 ? 3.964 -1.005 -1.390 1.00 82.31 142 SER A CA 1
ATOM 1017 C C . SER A 1 142 ? 3.956 -0.825 -2.907 1.00 82.31 142 SER A C 1
ATOM 1019 O O . SER A 1 142 ? 2.914 -0.513 -3.489 1.00 82.31 142 SER A O 1
ATOM 1021 N N . TRP A 1 143 ? 5.107 -0.992 -3.553 1.00 87.69 143 TRP A N 1
ATOM 1022 C CA . TRP A 1 143 ? 5.236 -0.879 -5.002 1.00 87.69 143 TRP A CA 1
ATOM 1023 C C . TRP A 1 143 ? 5.819 -2.157 -5.597 1.00 87.69 143 TRP A C 1
ATOM 1025 O O . TRP A 1 143 ? 6.623 -2.856 -4.985 1.00 87.69 143 TRP A O 1
ATOM 1035 N N . LEU A 1 144 ? 5.408 -2.448 -6.829 1.00 88.94 144 LEU A N 1
ATOM 1036 C CA . LEU A 1 144 ? 5.922 -3.549 -7.634 1.00 88.94 144 LEU A CA 1
ATOM 1037 C C . LEU A 1 144 ? 6.541 -2.974 -8.904 1.00 88.94 144 LEU A C 1
ATOM 1039 O O . LEU A 1 144 ? 5.990 -2.057 -9.514 1.00 88.94 144 LEU A O 1
ATOM 1043 N N . GLY A 1 145 ? 7.676 -3.526 -9.323 1.00 92.31 145 GLY A N 1
ATOM 1044 C CA . GLY A 1 145 ? 8.343 -3.098 -10.544 1.00 92.31 145 GLY A CA 1
ATOM 1045 C C . GLY A 1 145 ? 9.289 -4.148 -11.105 1.00 92.31 145 GLY A C 1
ATOM 1046 O O . GLY A 1 145 ? 9.604 -5.142 -10.456 1.00 92.31 145 GLY A O 1
ATOM 1047 N N . LEU A 1 146 ? 9.722 -3.919 -12.343 1.00 94.75 146 LEU A N 1
ATOM 1048 C CA . LEU A 1 146 ? 10.645 -4.800 -13.051 1.00 94.75 146 LEU A CA 1
ATOM 1049 C C . LEU A 1 146 ? 12.065 -4.247 -12.953 1.00 94.75 146 LEU A C 1
ATOM 1051 O O . LEU A 1 146 ? 12.304 -3.072 -13.230 1.00 94.75 146 LEU A O 1
ATOM 1055 N N . LEU A 1 147 ? 13.001 -5.119 -12.591 1.00 94.69 147 LEU A N 1
ATOM 1056 C CA . LEU A 1 147 ? 14.430 -4.830 -12.519 1.00 94.69 147 LEU A CA 1
ATOM 1057 C C . LEU A 1 147 ? 15.184 -5.741 -13.490 1.00 94.69 147 LEU A C 1
ATOM 1059 O O . LEU A 1 147 ? 14.725 -6.832 -13.823 1.00 94.69 147 LEU A O 1
ATOM 1063 N N . ALA A 1 148 ? 16.351 -5.286 -13.936 1.00 94.62 148 ALA A N 1
ATOM 1064 C CA . ALA A 1 148 ? 17.258 -6.045 -14.789 1.00 94.62 148 ALA A CA 1
ATOM 1065 C C . ALA A 1 148 ? 18.677 -6.019 -14.188 1.00 94.62 148 ALA A C 1
ATOM 1067 O O . ALA A 1 148 ? 18.984 -5.096 -13.426 1.00 94.62 148 ALA A O 1
ATOM 1068 N N . PRO A 1 149 ? 19.555 -6.989 -14.515 1.00 97.00 149 PRO A N 1
ATOM 1069 C CA . PRO A 1 149 ? 20.950 -6.973 -14.076 1.00 97.00 149 PRO A CA 1
ATOM 1070 C C . PRO A 1 149 ? 21.647 -5.643 -14.395 1.00 97.00 149 PRO A C 1
ATOM 1072 O O . PRO A 1 149 ? 21.405 -5.063 -15.455 1.00 97.00 149 PRO A O 1
ATOM 1075 N N . ALA A 1 150 ? 22.546 -5.188 -13.516 1.00 92.81 150 ALA A N 1
ATOM 1076 C CA . ALA A 1 150 ? 23.172 -3.860 -13.605 1.00 92.81 150 ALA A CA 1
ATOM 1077 C C . ALA A 1 150 ? 23.848 -3.575 -14.961 1.00 92.81 150 ALA A C 1
ATOM 1079 O O . ALA A 1 150 ? 23.800 -2.452 -15.452 1.00 92.81 150 ALA A O 1
ATOM 1080 N N . ASN A 1 151 ? 24.410 -4.608 -15.595 1.00 94.75 151 ASN A N 1
ATOM 1081 C CA . ASN A 1 151 ? 25.127 -4.503 -16.869 1.00 94.75 151 ASN A CA 1
ATOM 1082 C C . ASN A 1 151 ? 24.232 -4.727 -18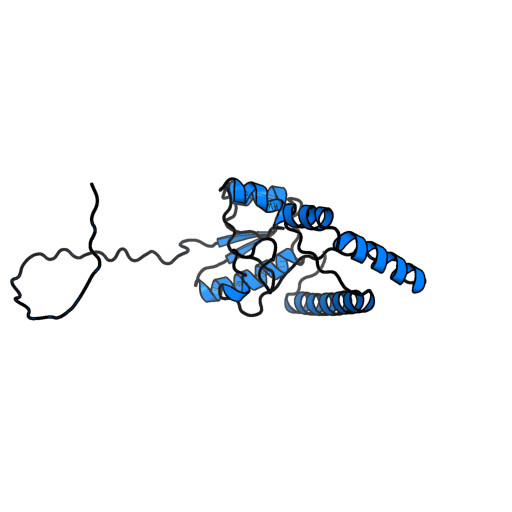.103 1.00 94.75 151 ASN A C 1
ATOM 1084 O O . ASN A 1 151 ? 24.738 -4.952 -19.201 1.00 94.75 151 ASN A O 1
ATOM 1088 N N . THR A 1 152 ? 22.904 -4.706 -17.948 1.00 97.69 152 THR A N 1
ATOM 1089 C CA . THR A 1 152 ? 21.977 -4.851 -19.080 1.00 97.69 152 THR A CA 1
ATOM 1090 C C . THR A 1 152 ? 22.128 -3.658 -20.032 1.00 97.69 152 THR A C 1
ATOM 1092 O O . THR A 1 152 ? 21.986 -2.517 -19.585 1.00 97.69 152 THR A O 1
ATOM 1095 N N . PRO A 1 153 ? 22.371 -3.870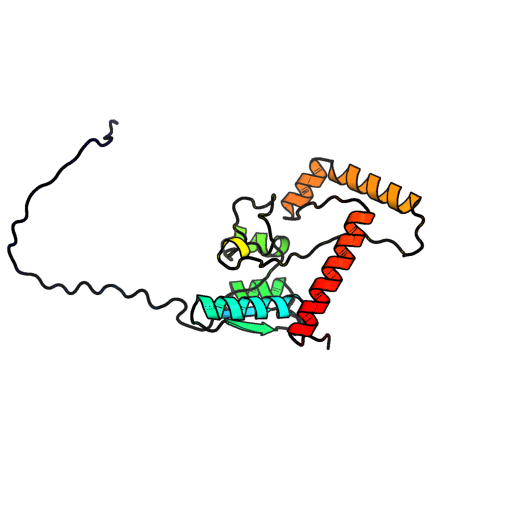 -21.342 1.00 97.94 153 PRO A N 1
ATOM 1096 C CA . PRO A 1 153 ? 22.554 -2.770 -22.283 1.00 97.94 153 PRO A CA 1
ATOM 1097 C C . PRO A 1 153 ? 21.349 -1.810 -22.319 1.00 97.94 153 PRO A C 1
ATOM 1099 O O . PRO A 1 153 ? 20.207 -2.285 -22.366 1.00 97.94 153 PRO A O 1
ATOM 1102 N N . PRO A 1 154 ? 21.558 -0.478 -22.392 1.00 95.56 154 PRO A N 1
ATOM 1103 C CA . PRO A 1 154 ? 20.470 0.507 -22.359 1.00 95.56 154 PRO A CA 1
ATOM 1104 C C . PRO A 1 154 ? 19.386 0.279 -23.418 1.00 95.56 154 PRO A C 1
ATOM 1106 O O . PRO A 1 154 ? 18.202 0.440 -23.140 1.00 95.56 154 PRO A O 1
ATOM 1109 N N . GLN A 1 155 ? 19.771 -0.176 -24.613 1.00 97.06 155 GLN A N 1
ATOM 1110 C CA . GLN A 1 155 ? 18.833 -0.503 -25.692 1.00 97.06 155 GLN A CA 1
ATOM 1111 C C . GLN A 1 155 ? 17.867 -1.648 -25.336 1.00 97.06 155 GLN A C 1
ATOM 1113 O O . GLN A 1 155 ? 16.704 -1.627 -25.735 1.00 97.06 155 GLN A O 1
ATOM 1118 N N . VAL A 1 156 ? 18.323 -2.636 -24.556 1.00 98.06 156 VAL A N 1
ATOM 1119 C CA . VAL A 1 156 ? 17.482 -3.751 -24.092 1.00 98.06 156 VAL A CA 1
ATOM 1120 C C . VAL A 1 156 ? 16.503 -3.251 -23.035 1.00 98.06 156 VAL A C 1
ATOM 1122 O O . VAL A 1 156 ? 15.322 -3.587 -23.092 1.00 98.06 156 VAL A O 1
ATOM 1125 N N . ILE A 1 157 ? 16.971 -2.392 -22.123 1.00 97.81 157 ILE A N 1
ATOM 1126 C CA . ILE A 1 157 ? 16.125 -1.739 -21.115 1.00 97.81 157 ILE A CA 1
ATOM 1127 C C . ILE A 1 157 ? 15.039 -0.899 -21.797 1.00 97.81 157 ILE A C 1
ATOM 1129 O O . ILE A 1 157 ? 13.867 -1.020 -21.443 1.00 97.81 157 ILE A O 1
ATOM 1133 N N . GLY A 1 158 ? 15.411 -0.095 -22.798 1.00 97.56 158 GLY A N 1
ATOM 1134 C CA . GLY A 1 158 ? 14.476 0.720 -23.574 1.00 97.56 158 GLY A CA 1
ATOM 1135 C C . GLY A 1 158 ? 13.403 -0.130 -24.249 1.00 97.56 158 GLY A C 1
ATOM 1136 O O . GLY A 1 158 ? 12.214 0.097 -24.038 1.00 97.56 158 GLY A O 1
ATOM 1137 N N . ARG A 1 159 ? 13.807 -1.188 -24.963 1.00 97.81 159 ARG A N 1
ATOM 1138 C CA . ARG A 1 159 ? 12.869 -2.100 -25.633 1.00 97.81 15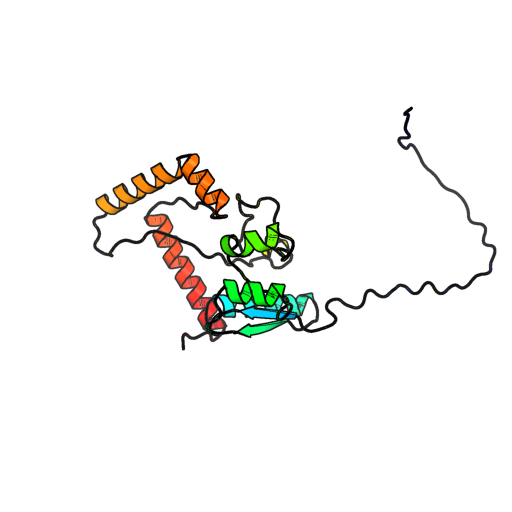9 ARG A CA 1
ATOM 1139 C C . ARG A 1 159 ? 11.929 -2.810 -24.654 1.00 97.81 159 ARG A C 1
ATOM 1141 O O . ARG A 1 159 ? 10.743 -2.958 -24.946 1.00 97.81 159 ARG A O 1
ATOM 1148 N N . LEU A 1 160 ? 12.437 -3.252 -23.500 1.00 97.38 160 LEU A N 1
ATOM 1149 C CA . LEU A 1 160 ? 11.612 -3.869 -22.459 1.00 97.38 160 LEU A CA 1
ATOM 1150 C C . LEU A 1 160 ? 10.606 -2.864 -21.887 1.00 97.38 160 LEU A C 1
ATOM 1152 O O . LEU A 1 160 ? 9.424 -3.182 -21.770 1.00 97.38 160 LEU A O 1
ATOM 1156 N N . ASN A 1 161 ? 11.054 -1.646 -21.571 1.00 98.06 161 ASN A N 1
ATOM 1157 C CA . ASN A 1 161 ? 10.184 -0.591 -21.059 1.00 98.06 161 ASN A CA 1
ATOM 1158 C C . ASN A 1 161 ? 9.081 -0.242 -22.066 1.00 98.06 161 ASN A C 1
ATOM 1160 O O . ASN A 1 161 ? 7.912 -0.231 -21.694 1.00 98.06 161 ASN A O 1
ATOM 1164 N N . GLU A 1 162 ? 9.416 -0.051 -23.342 1.00 98.06 162 GLU A N 1
ATOM 1165 C CA . GLU A 1 162 ? 8.432 0.212 -24.395 1.00 98.06 162 GLU A CA 1
ATOM 1166 C C . GLU A 1 162 ? 7.388 -0.902 -24.511 1.00 98.06 162 GLU A C 1
ATOM 1168 O O . GLU A 1 162 ? 6.190 -0.620 -24.600 1.00 98.06 162 GLU A O 1
ATOM 1173 N N . ALA A 1 163 ? 7.817 -2.167 -24.471 1.00 97.38 163 ALA A N 1
ATOM 1174 C CA . ALA A 1 163 ? 6.911 -3.310 -24.520 1.00 97.38 163 ALA A CA 1
ATOM 1175 C C . ALA A 1 163 ? 5.952 -3.330 -23.318 1.00 97.38 163 ALA A C 1
ATOM 1177 O O . ALA A 1 163 ? 4.745 -3.519 -23.496 1.00 97.38 163 ALA A O 1
ATOM 1178 N N . VAL A 1 164 ? 6.463 -3.070 -22.110 1.00 96.75 164 VAL A N 1
ATOM 1179 C CA . VAL A 1 164 ? 5.654 -2.975 -20.886 1.00 96.75 164 VAL A CA 1
ATOM 1180 C C . VAL A 1 164 ? 4.674 -1.809 -20.980 1.00 96.75 164 VAL A C 1
ATOM 1182 O O . VAL A 1 164 ? 3.478 -2.002 -20.781 1.00 96.75 164 VAL A O 1
ATOM 1185 N N . LEU A 1 165 ? 5.131 -0.611 -21.351 1.00 96.75 165 LEU A N 1
ATOM 1186 C CA . LEU A 1 165 ? 4.267 0.562 -21.494 1.00 96.75 165 LEU A CA 1
ATOM 1187 C C . LEU A 1 165 ? 3.180 0.343 -22.552 1.00 96.75 165 LEU A C 1
ATOM 1189 O O . LEU A 1 165 ? 2.037 0.759 -22.358 1.00 96.75 165 LEU A O 1
ATOM 1193 N N . LYS A 1 166 ? 3.501 -0.342 -23.655 1.00 97.00 166 LYS A N 1
ATOM 1194 C CA . LYS A 1 166 ? 2.519 -0.737 -24.668 1.00 97.00 166 LYS A CA 1
ATOM 1195 C C . LYS A 1 166 ? 1.481 -1.704 -24.095 1.00 97.00 166 LYS A C 1
ATOM 1197 O O . LYS A 1 166 ? 0.291 -1.498 -24.325 1.00 97.00 166 LYS A O 1
ATOM 1202 N N . ALA A 1 167 ? 1.900 -2.708 -23.326 1.00 96.00 167 ALA A N 1
ATOM 1203 C CA . ALA A 1 167 ? 0.984 -3.640 -22.669 1.00 96.00 167 ALA A CA 1
ATOM 1204 C C . ALA A 1 167 ? 0.080 -2.928 -21.650 1.00 96.00 167 ALA A C 1
ATOM 1206 O O . ALA A 1 167 ? -1.131 -3.121 -21.666 1.00 96.00 167 ALA A O 1
ATOM 1207 N N . LEU A 1 168 ? 0.631 -2.024 -20.835 1.00 95.00 168 LEU A N 1
ATOM 1208 C CA . LEU A 1 168 ? -0.130 -1.241 -19.855 1.00 95.00 168 LEU A CA 1
ATOM 1209 C C . LEU A 1 168 ? -1.118 -0.250 -20.491 1.00 95.00 168 LEU A C 1
ATOM 1211 O O . LEU A 1 168 ? -2.010 0.248 -19.808 1.00 95.00 168 LEU A O 1
ATOM 1215 N N . ARG A 1 169 ? -0.999 0.053 -21.791 1.00 94.62 169 ARG A N 1
ATOM 1216 C CA . ARG A 1 169 ? -2.001 0.840 -22.534 1.00 94.62 169 ARG A CA 1
ATOM 1217 C C . ARG A 1 169 ? -3.216 0.011 -22.957 1.00 94.62 169 ARG A C 1
ATOM 1219 O O . ARG A 1 169 ? -4.261 0.608 -23.209 1.00 94.62 169 ARG A O 1
ATOM 1226 N N . ASN A 1 170 ? -3.104 -1.317 -23.012 1.00 96.88 170 ASN A N 1
ATOM 1227 C CA . ASN A 1 170 ? -4.201 -2.205 -23.387 1.00 96.88 170 ASN A CA 1
ATOM 1228 C C . ASN A 1 170 ? -5.325 -2.163 -22.331 1.00 96.88 170 ASN A C 1
ATOM 1230 O O . ASN A 1 170 ? -5.072 -2.301 -21.135 1.00 96.88 170 ASN A O 1
ATOM 1234 N N . GLY A 1 171 ? -6.570 -1.973 -22.778 1.00 95.62 171 GLY A N 1
ATOM 1235 C CA . GLY A 1 171 ? -7.727 -1.826 -21.890 1.00 95.62 171 GLY A CA 1
ATOM 1236 C C . GLY A 1 171 ? -8.021 -3.063 -21.038 1.00 95.62 171 GLY A C 1
ATOM 1237 O O . GLY A 1 171 ? -8.347 -2.919 -19.864 1.00 95.62 171 GLY A O 1
ATOM 1238 N N . GLU A 1 172 ? -7.842 -4.266 -21.584 1.00 95.75 172 GLU A N 1
ATOM 1239 C CA . GLU A 1 172 ? -8.032 -5.517 -20.844 1.00 95.75 172 GLU A CA 1
ATOM 1240 C C . GLU A 1 172 ? -6.973 -5.675 -19.749 1.00 95.75 172 GLU A C 1
ATOM 1242 O O . GLU A 1 172 ? -7.297 -6.015 -18.613 1.00 95.75 172 GLU A O 1
ATOM 1247 N N . VAL A 1 173 ? -5.711 -5.358 -20.057 1.00 95.62 173 VAL A N 1
ATOM 1248 C CA . VAL A 1 173 ? -4.625 -5.374 -19.065 1.00 95.62 173 VAL A CA 1
ATOM 1249 C C . VAL A 1 173 ? -4.929 -4.391 -17.935 1.00 95.62 173 VAL A C 1
ATOM 1251 O O . VAL A 1 173 ? -4.891 -4.778 -16.769 1.00 95.62 173 VAL A O 1
ATOM 1254 N N . LYS A 1 174 ? -5.311 -3.147 -18.261 1.00 92.75 174 LYS A N 1
ATOM 1255 C CA . LYS A 1 174 ? -5.725 -2.152 -17.257 1.00 92.75 174 LYS A CA 1
ATOM 1256 C C . LYS A 1 174 ? -6.871 -2.658 -16.384 1.00 92.75 174 LYS A C 1
ATOM 1258 O O . LYS A 1 174 ? -6.801 -2.532 -15.165 1.00 92.75 174 LYS A O 1
ATOM 1263 N N . ALA A 1 175 ? -7.894 -3.254 -16.994 1.00 92.31 175 ALA A N 1
ATOM 1264 C CA . ALA A 1 175 ? -9.044 -3.788 -16.274 1.00 92.31 175 ALA A CA 1
ATOM 1265 C C . ALA A 1 175 ? -8.651 -4.923 -15.317 1.00 92.31 175 ALA A C 1
ATOM 1267 O O . ALA A 1 175 ? -9.144 -4.962 -14.193 1.00 92.31 175 ALA A O 1
ATOM 1268 N N . ARG A 1 176 ? -7.726 -5.807 -15.717 1.00 92.75 176 ARG A N 1
ATOM 1269 C CA . ARG A 1 176 ? -7.214 -6.879 -14.847 1.00 92.75 176 ARG A CA 1
ATOM 1270 C C . ARG A 1 176 ? -6.469 -6.327 -13.632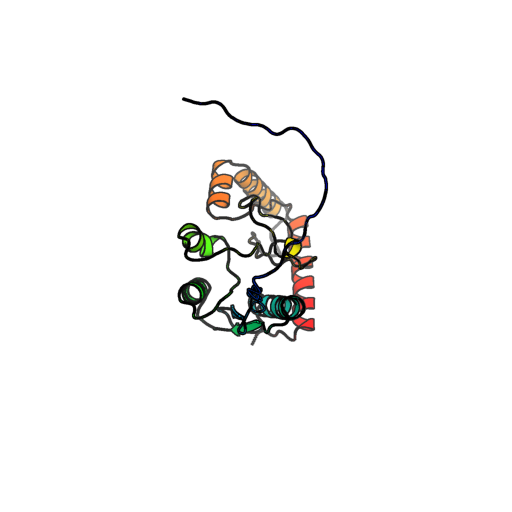 1.00 92.75 176 ARG A C 1
ATOM 1272 O O . ARG A 1 176 ? -6.727 -6.778 -12.522 1.00 92.75 176 ARG A O 1
ATOM 1279 N N . PHE A 1 177 ? -5.593 -5.337 -13.813 1.00 92.69 177 PHE A N 1
ATOM 1280 C CA . PHE A 1 177 ? -4.901 -4.700 -12.685 1.00 92.69 177 PHE A CA 1
ATOM 1281 C C . PHE A 1 177 ? -5.878 -3.975 -11.746 1.00 92.69 177 PHE A C 1
ATOM 1283 O O . PHE A 1 177 ? -5.810 -4.173 -10.535 1.00 92.69 177 PHE A O 1
ATOM 1290 N N . ALA A 1 178 ? -6.852 -3.238 -12.290 1.00 90.00 178 ALA A N 1
ATOM 1291 C CA . ALA A 1 178 ? -7.891 -2.587 -11.491 1.00 90.00 178 ALA A CA 1
ATOM 1292 C C . ALA A 1 178 ? -8.749 -3.599 -10.706 1.00 90.00 178 ALA A C 1
ATOM 1294 O O . ALA A 1 178 ? -9.035 -3.387 -9.530 1.00 90.00 178 ALA A O 1
ATOM 1295 N N . ALA A 1 179 ? -9.108 -4.736 -11.316 1.00 88.88 179 ALA A N 1
ATOM 1296 C CA . ALA A 1 179 ? -9.847 -5.809 -10.647 1.00 88.88 179 ALA A CA 1
ATOM 1297 C C . ALA A 1 179 ? -9.066 -6.436 -9.477 1.00 88.88 179 ALA A C 1
ATOM 1299 O O . ALA A 1 179 ? -9.671 -6.901 -8.514 1.00 88.88 179 ALA A O 1
ATOM 1300 N N . LEU A 1 180 ? -7.733 -6.410 -9.547 1.00 89.31 180 LEU A N 1
ATOM 1301 C CA . LEU A 1 180 ? -6.831 -6.836 -8.476 1.00 89.31 180 LEU A CA 1
ATOM 1302 C C . LEU A 1 180 ? -6.503 -5.711 -7.480 1.00 89.31 180 LEU A C 1
ATOM 1304 O O . LEU A 1 180 ? -5.731 -5.936 -6.555 1.00 89.31 180 LEU A O 1
ATOM 1308 N N . ASN A 1 181 ? -7.097 -4.523 -7.632 1.00 88.81 181 ASN A N 1
ATOM 1309 C CA . ASN A 1 181 ? -6.808 -3.326 -6.837 1.00 88.81 181 ASN A CA 1
ATOM 1310 C C 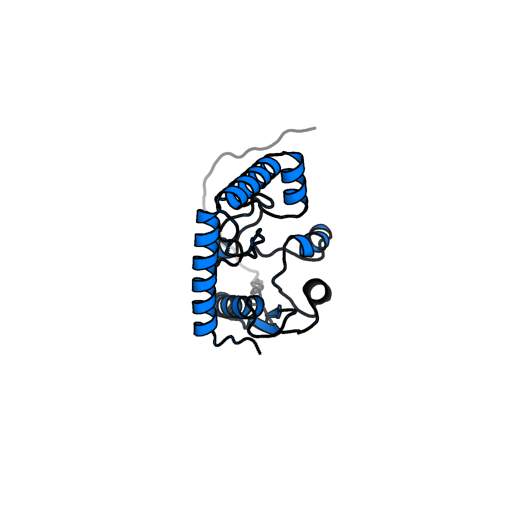. ASN A 1 181 ? -5.340 -2.874 -6.908 1.00 88.81 181 ASN A C 1
ATOM 1312 O O . ASN A 1 181 ? -4.779 -2.402 -5.920 1.00 88.81 181 ASN A O 1
ATOM 1316 N N . VAL A 1 182 ? -4.716 -3.034 -8.074 1.00 89.56 182 VAL A N 1
ATOM 1317 C CA . VAL A 1 182 ? -3.344 -2.599 -8.329 1.00 89.56 182 VAL A CA 1
ATOM 1318 C C . VAL A 1 182 ? -3.371 -1.365 -9.217 1.00 89.56 182 VAL A C 1
ATOM 1320 O O . VAL A 1 182 ? -3.777 -1.424 -10.381 1.00 89.56 182 VAL A O 1
ATOM 1323 N N . ASP A 1 183 ? -2.892 -0.251 -8.676 1.00 89.38 183 ASP A N 1
ATOM 1324 C CA . ASP A 1 183 ? -2.778 0.989 -9.429 1.00 89.38 183 ASP A CA 1
ATOM 1325 C C . ASP A 1 183 ? -1.548 0.961 -10.338 1.00 89.38 183 ASP A C 1
ATOM 1327 O O . ASP A 1 183 ? -0.431 0.637 -9.930 1.00 89.38 183 ASP A O 1
ATOM 1331 N N . LEU A 1 184 ? -1.757 1.310 -11.605 1.00 91.81 184 LEU A N 1
ATOM 1332 C CA . LEU A 1 184 ? -0.685 1.357 -12.589 1.00 91.81 184 LEU A CA 1
ATOM 1333 C C . LEU A 1 184 ? 0.107 2.661 -12.464 1.00 91.81 184 LEU A C 1
ATOM 1335 O O . LEU A 1 184 ? -0.453 3.746 -12.609 1.00 91.81 184 LEU A O 1
ATOM 1339 N N . ALA A 1 185 ? 1.426 2.543 -12.307 1.00 91.56 185 ALA A N 1
ATOM 1340 C CA . ALA A 1 185 ? 2.365 3.667 -12.262 1.00 91.56 185 ALA A CA 1
ATOM 1341 C C . ALA A 1 185 ? 3.401 3.594 -13.409 1.00 91.56 185 ALA A C 1
ATOM 1343 O O . ALA A 1 185 ? 4.592 3.376 -13.166 1.00 91.56 185 ALA A O 1
ATOM 1344 N N . PRO A 1 186 ? 2.977 3.723 -14.684 1.00 94.00 186 PRO A N 1
ATOM 1345 C CA . PRO A 1 186 ? 3.899 3.683 -15.817 1.00 94.00 186 PRO A CA 1
ATOM 1346 C C . PRO A 1 186 ? 4.922 4.825 -15.733 1.00 94.00 186 PRO A C 1
ATOM 1348 O O . PRO A 1 186 ? 4.565 5.979 -15.505 1.00 94.00 186 PRO A O 1
ATOM 1351 N N . SER A 1 187 ? 6.199 4.511 -15.951 1.00 96.00 187 SER A N 1
ATOM 1352 C CA . SER A 1 187 ? 7.300 5.477 -15.872 1.00 96.00 187 SER A CA 1
ATOM 1353 C C . SER A 1 187 ? 8.459 5.101 -16.803 1.00 96.00 187 SER A C 1
ATOM 1355 O O . SER A 1 187 ? 8.507 3.992 -17.349 1.00 96.00 187 SER A O 1
ATOM 1357 N N . SER A 1 188 ? 9.386 6.041 -17.018 1.00 97.06 188 SER A N 1
ATOM 1358 C CA . SER A 1 188 ? 10.635 5.758 -17.731 1.00 97.06 188 SER A CA 1
ATOM 1359 C C . SER A 1 188 ? 11.631 5.015 -16.827 1.00 97.06 188 SER A C 1
ATOM 1361 O O . SER A 1 188 ? 11.550 5.149 -15.600 1.00 97.06 188 SER A O 1
ATOM 1363 N N . PRO A 1 189 ? 12.619 4.295 -17.391 1.00 96.62 189 PRO A N 1
ATOM 1364 C CA . PRO A 1 189 ? 13.670 3.648 -16.603 1.00 96.62 189 PRO A CA 1
ATOM 1365 C C . PRO A 1 189 ? 14.408 4.621 -15.671 1.00 96.62 189 PRO A C 1
ATOM 1367 O O . PRO A 1 189 ? 14.681 4.300 -14.517 1.00 96.62 189 PRO A O 1
ATOM 1370 N N . GLU A 1 190 ? 14.691 5.840 -16.136 1.00 95.50 190 GLU A N 1
ATOM 1371 C CA . GLU A 1 190 ? 15.356 6.883 -15.349 1.00 95.50 190 GLU A CA 1
ATOM 1372 C C . GLU A 1 190 ? 14.481 7.379 -14.202 1.00 95.50 190 GLU A C 1
ATOM 1374 O O . GLU A 1 190 ? 14.979 7.586 -13.095 1.00 95.50 190 GLU A O 1
ATOM 1379 N N . ALA A 1 191 ? 13.186 7.584 -14.455 1.00 96.94 191 ALA A N 1
ATOM 1380 C CA . ALA A 1 191 ? 12.246 8.007 -13.428 1.00 96.94 191 ALA A CA 1
ATOM 1381 C C . ALA A 1 191 ? 12.086 6.929 -12.353 1.00 96.94 191 ALA A C 1
ATOM 1383 O O . ALA A 1 191 ? 12.146 7.246 -11.167 1.00 96.94 191 ALA A O 1
ATOM 1384 N N . PHE A 1 192 ? 11.977 5.663 -12.759 1.00 97.00 192 PHE A N 1
ATOM 1385 C CA . PHE A 1 192 ? 11.867 4.548 -11.828 1.00 97.00 192 PHE A CA 1
ATOM 1386 C C . PHE A 1 192 ? 13.148 4.347 -11.008 1.00 97.00 192 PHE A C 1
ATOM 1388 O O . PHE A 1 192 ? 13.082 4.160 -9.797 1.00 97.00 192 PHE A O 1
ATOM 1395 N N . ARG A 1 193 ? 14.329 4.500 -11.624 1.00 94.56 193 ARG A N 1
ATOM 1396 C CA . ARG A 1 193 ? 15.614 4.488 -10.907 1.00 94.56 193 ARG A CA 1
ATOM 1397 C C . ARG A 1 193 ? 15.677 5.575 -9.835 1.00 94.56 193 ARG A C 1
ATOM 1399 O O . ARG A 1 193 ? 16.038 5.283 -8.700 1.00 94.56 193 ARG A O 1
ATOM 1406 N N . ARG A 1 194 ? 15.301 6.815 -10.179 1.00 96.50 194 ARG A N 1
ATOM 1407 C CA . ARG A 1 194 ? 15.245 7.927 -9.212 1.00 96.50 194 ARG A CA 1
ATOM 1408 C C . ARG A 1 194 ? 14.282 7.630 -8.070 1.00 96.50 194 ARG A C 1
ATOM 1410 O O . ARG A 1 194 ? 14.630 7.880 -6.921 1.00 96.50 194 ARG A O 1
ATOM 1417 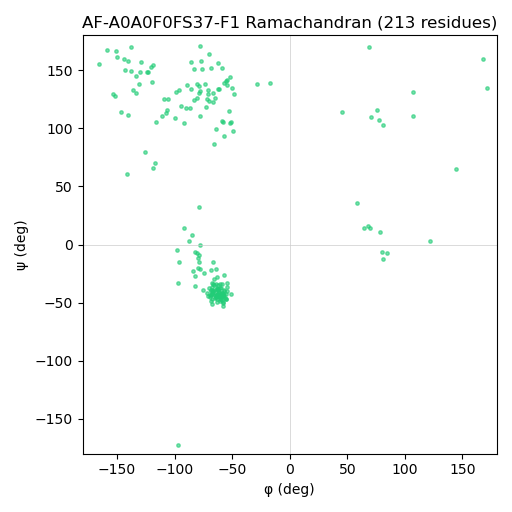N N . PHE A 1 195 ? 13.112 7.081 -8.390 1.00 94.75 195 PHE A N 1
ATOM 1418 C CA . PHE A 1 195 ? 12.128 6.684 -7.393 1.00 94.75 195 PHE A CA 1
ATOM 1419 C C . PHE A 1 195 ? 12.717 5.674 -6.400 1.00 94.75 195 PHE A C 1
ATOM 1421 O O . PHE A 1 195 ? 12.727 5.966 -5.208 1.00 94.75 195 PHE A O 1
ATOM 1428 N N . ILE A 1 196 ? 13.305 4.571 -6.879 1.00 94.38 196 ILE A N 1
ATOM 1429 C CA . ILE A 1 196 ? 13.937 3.553 -6.021 1.00 94.38 196 ILE A CA 1
ATOM 1430 C C . ILE A 1 196 ? 14.998 4.180 -5.112 1.00 94.38 196 ILE A C 1
ATOM 1432 O O . ILE A 1 196 ? 15.002 3.926 -3.911 1.00 94.38 196 ILE A O 1
ATOM 1436 N N . SER A 1 197 ? 15.880 5.025 -5.657 1.00 94.06 197 SER A N 1
ATOM 1437 C CA . SER A 1 197 ? 16.912 5.695 -4.858 1.00 94.06 197 SER A CA 1
ATOM 1438 C C . SER A 1 197 ? 16.316 6.608 -3.782 1.00 94.06 197 SER A C 1
ATOM 1440 O O . SER A 1 197 ? 16.786 6.597 -2.646 1.00 94.06 197 SER A O 1
ATOM 1442 N N . SER A 1 198 ? 15.278 7.380 -4.118 1.00 93.56 198 SER A N 1
ATOM 1443 C CA . SER A 1 198 ? 14.614 8.275 -3.163 1.00 93.56 198 SER A CA 1
ATOM 1444 C C . SER A 1 198 ? 13.843 7.521 -2.079 1.00 93.56 198 SER A C 1
ATOM 1446 O O . SER A 1 198 ? 13.893 7.905 -0.912 1.00 93.56 198 SER A O 1
ATOM 1448 N N . ASP A 1 199 ? 13.181 6.423 -2.445 1.00 90.62 199 ASP A N 1
ATOM 1449 C CA . ASP A 1 199 ? 12.411 5.591 -1.526 1.00 90.62 199 ASP A CA 1
ATOM 1450 C C . ASP A 1 199 ? 13.353 4.861 -0.560 1.00 90.62 199 ASP A C 1
ATOM 1452 O O . ASP A 1 199 ? 13.170 4.928 0.653 1.00 90.62 199 ASP A O 1
ATOM 1456 N N . ALA A 1 200 ? 14.447 4.282 -1.067 1.00 88.94 200 ALA A N 1
ATOM 1457 C CA . ALA A 1 200 ? 15.480 3.661 -0.238 1.00 88.94 200 ALA A CA 1
ATOM 1458 C C . ALA A 1 200 ? 16.107 4.652 0.758 1.00 88.94 200 ALA A C 1
ATOM 1460 O O . ALA A 1 200 ? 16.308 4.309 1.926 1.00 88.94 200 ALA A O 1
ATOM 1461 N N . ALA A 1 201 ? 16.385 5.888 0.327 1.00 91.56 201 ALA A N 1
ATOM 1462 C CA . ALA A 1 201 ? 16.900 6.933 1.209 1.00 91.56 201 ALA A CA 1
ATOM 1463 C C . ALA A 1 201 ? 15.893 7.285 2.315 1.00 91.56 201 ALA A C 1
ATOM 1465 O O . ALA A 1 201 ? 16.258 7.294 3.493 1.00 91.56 201 ALA A O 1
ATOM 1466 N N . ARG A 1 202 ? 14.620 7.489 1.948 1.00 87.75 202 ARG A N 1
ATOM 1467 C CA . ARG A 1 202 ? 13.531 7.773 2.891 1.00 87.75 202 ARG A CA 1
ATOM 1468 C C . ARG A 1 202 ? 13.383 6.661 3.929 1.00 87.75 202 ARG A C 1
ATOM 1470 O O . ARG A 1 202 ? 13.350 6.938 5.124 1.00 87.75 202 ARG A O 1
ATOM 1477 N N . TRP A 1 203 ? 13.333 5.401 3.501 1.00 83.88 203 TRP A N 1
ATOM 1478 C CA . TRP A 1 203 ? 13.194 4.270 4.423 1.00 83.88 203 TRP A CA 1
ATOM 1479 C C . TRP A 1 203 ? 14.428 4.073 5.308 1.00 83.88 203 TRP A C 1
ATOM 1481 O O . TRP A 1 203 ? 14.279 3.730 6.478 1.00 83.88 203 TRP A O 1
ATOM 1491 N N . SER A 1 204 ? 15.628 4.373 4.805 1.00 85.31 204 SER A N 1
ATOM 1492 C CA . SER A 1 204 ? 16.862 4.344 5.605 1.00 85.31 204 SER A CA 1
ATOM 1493 C C . SER A 1 204 ? 16.889 5.423 6.695 1.00 85.31 204 SER A C 1
ATOM 1495 O O . SER A 1 204 ? 17.461 5.225 7.767 1.00 85.31 204 SER A O 1
ATOM 1497 N N . GLU A 1 205 ? 16.304 6.593 6.440 1.00 86.38 205 GLU A N 1
ATOM 1498 C CA . GLU A 1 205 ? 16.130 7.639 7.451 1.00 86.38 205 GLU A CA 1
ATOM 1499 C C . GLU A 1 205 ? 15.128 7.213 8.528 1.00 86.38 205 GLU A C 1
ATOM 1501 O O . GLU A 1 205 ? 15.451 7.268 9.714 1.00 86.38 205 GLU A O 1
ATOM 1506 N N . ILE A 1 206 ? 13.963 6.699 8.122 1.00 81.44 206 ILE A N 1
ATOM 1507 C CA . ILE A 1 206 ? 12.925 6.237 9.053 1.00 81.44 206 ILE A CA 1
ATOM 1508 C C . ILE A 1 206 ? 13.446 5.082 9.926 1.00 81.44 206 ILE A C 1
ATOM 1510 O O . ILE A 1 206 ? 13.243 5.095 11.142 1.00 81.44 206 ILE A O 1
ATOM 1514 N N . ALA A 1 207 ? 14.146 4.102 9.345 1.00 77.25 207 ALA A N 1
ATOM 1515 C CA . ALA A 1 207 ? 14.705 2.978 10.097 1.00 77.25 207 ALA A CA 1
ATOM 1516 C C . ALA A 1 207 ? 15.690 3.450 11.180 1.00 77.25 207 ALA A C 1
ATOM 1518 O O . ALA A 1 207 ? 15.580 3.048 12.337 1.00 77.25 207 ALA A O 1
ATOM 1519 N N . ARG A 1 208 ? 16.588 4.390 10.844 1.00 81.94 208 ARG A N 1
ATOM 1520 C CA . ARG A 1 208 ? 17.520 4.994 11.813 1.00 81.94 208 ARG A CA 1
ATOM 1521 C C . ARG A 1 208 ? 16.802 5.768 12.914 1.00 81.94 208 ARG A C 1
ATOM 1523 O O . ARG A 1 208 ? 17.163 5.624 14.075 1.00 81.94 208 ARG A O 1
ATOM 1530 N N . ALA A 1 209 ? 15.794 6.565 12.563 1.00 79.69 209 ALA A N 1
ATOM 1531 C CA . ALA A 1 209 ? 15.042 7.363 13.530 1.00 79.69 209 ALA A CA 1
ATOM 1532 C C . ALA A 1 209 ? 14.238 6.503 14.519 1.00 79.69 209 ALA A C 1
ATOM 1534 O O . ALA A 1 209 ? 14.013 6.915 15.652 1.00 79.69 209 ALA A O 1
ATOM 1535 N N . THR A 1 210 ? 13.809 5.312 14.095 1.00 73.06 210 THR A N 1
ATOM 1536 C CA . THR A 1 210 ? 12.977 4.408 14.906 1.00 73.06 210 THR A CA 1
ATOM 1537 C C . THR A 1 210 ? 13.762 3.309 15.618 1.00 73.06 210 THR A C 1
ATOM 1539 O O . THR A 1 210 ? 13.177 2.565 16.400 1.00 73.06 210 THR A O 1
ATOM 1542 N N . GLY A 1 211 ? 15.073 3.200 15.374 1.00 71.75 211 GLY A N 1
ATOM 1543 C CA . GLY A 1 211 ? 15.903 2.117 15.912 1.00 71.75 211 GLY A CA 1
ATOM 1544 C C . GLY A 1 211 ? 15.571 0.743 15.322 1.00 71.75 211 GLY A C 1
ATOM 1545 O O . GLY A 1 211 ? 15.961 -0.275 15.885 1.00 71.75 211 GLY A O 1
ATOM 1546 N N . ALA A 1 212 ? 14.840 0.705 14.206 1.00 67.88 212 ALA A N 1
ATOM 1547 C CA . ALA A 1 212 ? 14.460 -0.526 13.540 1.00 67.88 212 ALA A CA 1
ATOM 1548 C C . ALA A 1 212 ? 15.687 -1.189 12.901 1.00 67.88 212 ALA A C 1
ATOM 1550 O O . ALA A 1 212 ? 16.373 -0.584 12.074 1.00 67.88 212 ALA A O 1
ATOM 1551 N N . ALA A 1 213 ? 15.943 -2.440 13.274 1.00 61.81 213 ALA A N 1
ATOM 1552 C CA . ALA A 1 213 ? 16.999 -3.270 12.716 1.00 61.81 213 ALA A CA 1
ATOM 1553 C C . ALA A 1 213 ? 16.403 -4.570 12.167 1.00 61.81 213 ALA A C 1
ATOM 1555 O O . ALA A 1 213 ? 15.393 -5.062 12.671 1.00 61.81 213 ALA A O 1
ATOM 1556 N N . VAL A 1 214 ? 17.028 -5.104 11.117 1.00 56.78 214 VAL A N 1
ATOM 1557 C CA . VAL A 1 214 ? 16.766 -6.471 10.659 1.00 56.78 214 VAL A CA 1
ATOM 1558 C C . VAL A 1 214 ? 17.526 -7.390 11.612 1.00 56.78 214 VAL A C 1
ATOM 1560 O O . VAL A 1 214 ? 18.756 -7.354 11.615 1.00 56.78 214 VAL A O 1
ATOM 1563 N N . GLU A 1 215 ? 16.802 -8.134 12.447 1.00 46.06 215 GLU A N 1
ATOM 1564 C CA . GLU A 1 215 ? 17.356 -9.259 13.219 1.00 46.06 215 GLU A CA 1
ATOM 1565 C C . GLU A 1 215 ? 17.508 -10.509 12.345 1.00 46.06 215 GLU A C 1
ATOM 1567 O O . GLU A 1 215 ? 16.600 -10.772 11.518 1.00 46.06 215 GLU A O 1
#

Mean predicted aligned error: 10.83 Å

Foldseek 3Di:
DDDDDDDDDDDDDDDDDDDDDPDPPPPPPVPQPPPAAAEEEDAADALDPQNLLQVVVQVVVCVVSVHGHHYHYNHPCPQLNSLVCCLVVVGVHYDHDCLNCVVCVVVVSDDDPAAQALDDAPLCNVGHHPCRVPNPPRHDDDDDDDDDPPPPDVVVLVVVLVVVVVQCVDPVSVVVCSVSVHGDDRDHPVVVVVVVVVVVVVVVVSSVVRVRDDD

Sequence (215 aa):
MKRPPRLHSLLVSACAFLACGTSLGATADAAPFPTHPIRLVVPFTSGGIADVMSRVLAEKLKESLGQSVVVENRPGAGTMQGLNDVVAGHAQVMFADLAAADAFIKAGKLTALGLTSAQPSPSRPQWQTIAQAGLPGYASTSWLGLLAPANTPPQVIGRLNEAVLKALRNGEVKARFAALNVDLAPSSPEAFRRFISSDAARWSEIARATGAAVE

pLDDT: mean 81.93, std 19.42, range [28.25, 98.06]

Radius of gyration: 25.21 Å; Cα contacts (8 Å, |Δi|>4): 218; chains: 1; bounding box: 77×51×62 Å